Protein AF-A0AAD0T3M8-F1 (afdb_monomer)

pLDDT: mean 83.63, std 16.75, range [25.52, 98.25]

Secondary structure (DSSP, 8-state):
-----------------EEE-TTS-EEE-SEE-TTS-EEEEE-S---HHHHHHHHHH-TTEEEEEETTSSTTHHHHHHHHHHHSEEEEETTEEEEEEGGG-HHHHHHTT-SS-EEEE-S-SSEEEEEEEEEETTEEEEEEEEHHHHHHHHTT-SSS-HHHHHHHHHHHHHHHHHHHHHHHHHHHHHHHHHHHTS-HHHHHHTT--

Structure (mmCIF, N/CA/C/O backbone):
data_AF-A0AAD0T3M8-F1
#
_entry.id   AF-A0AAD0T3M8-F1
#
loop_
_atom_site.group_PDB
_atom_site.id
_atom_site.type_symbol
_atom_site.label_atom_id
_atom_site.label_alt_id
_atom_site.label_comp_id
_atom_site.label_asym_id
_atom_site.label_entity_id
_atom_site.label_seq_id
_atom_site.pdbx_PDB_ins_code
_atom_site.Cartn_x
_atom_site.Cartn_y
_atom_site.Cartn_z
_atom_site.occupancy
_atom_site.B_iso_or_equiv
_atom_site.auth_seq_id
_atom_site.auth_comp_id
_atom_site.auth_asym_id
_atom_site.auth_atom_id
_atom_site.pdbx_PDB_model_num
ATOM 1 N N . MET A 1 1 ? -18.973 25.930 3.548 1.00 32.00 1 MET A N 1
ATOM 2 C CA . MET A 1 1 ? -17.849 25.178 2.949 1.00 32.00 1 MET A CA 1
ATOM 3 C C . MET A 1 1 ? -17.949 23.755 3.459 1.00 32.00 1 MET A C 1
ATOM 5 O O . MET A 1 1 ? -17.882 23.565 4.665 1.00 32.00 1 MET A O 1
ATOM 9 N N . MET A 1 2 ? -18.246 22.795 2.584 1.00 27.08 2 MET A N 1
ATOM 10 C CA . MET A 1 2 ? -18.351 21.389 2.977 1.00 27.08 2 MET A CA 1
ATOM 11 C C . MET A 1 2 ? -16.958 20.869 3.343 1.00 27.08 2 MET A C 1
ATOM 13 O O . MET A 1 2 ? -16.013 21.037 2.575 1.00 27.08 2 MET A O 1
ATOM 17 N N . SER A 1 3 ? -16.845 20.300 4.544 1.00 25.52 3 SER A N 1
ATOM 18 C CA . SER A 1 3 ? -15.686 19.523 4.988 1.00 25.52 3 SER A CA 1
ATOM 19 C C . SER A 1 3 ? -15.400 18.422 3.959 1.00 25.52 3 SER A C 1
ATOM 21 O O . SER A 1 3 ? -16.366 17.834 3.464 1.00 25.52 3 SER A O 1
ATOM 23 N N . PRO A 1 4 ? -14.137 18.133 3.598 1.00 32.22 4 PRO A N 1
ATOM 24 C CA . PRO A 1 4 ? -13.840 17.013 2.721 1.00 32.22 4 PRO A CA 1
ATOM 25 C C . PRO A 1 4 ? -14.268 15.734 3.443 1.00 32.22 4 PRO A C 1
ATOM 27 O O . PRO A 1 4 ? -13.659 15.318 4.426 1.00 32.22 4 PRO A O 1
ATOM 30 N N . THR A 1 5 ? -15.371 15.150 2.985 1.00 31.64 5 THR A N 1
ATOM 31 C CA . THR A 1 5 ? -15.858 13.853 3.435 1.00 31.64 5 THR A CA 1
ATOM 32 C C . THR A 1 5 ? -14.765 12.832 3.151 1.00 31.64 5 THR A C 1
ATOM 34 O O . THR A 1 5 ? -14.557 12.434 2.007 1.00 31.64 5 THR A O 1
ATOM 37 N N . VAL A 1 6 ? -14.045 12.422 4.196 1.00 36.59 6 VAL A N 1
ATOM 38 C CA . VAL A 1 6 ? -13.326 11.151 4.197 1.00 36.59 6 VAL A CA 1
ATOM 39 C C . VAL A 1 6 ? -14.386 10.109 3.863 1.00 36.59 6 VAL A C 1
ATOM 41 O O . VAL A 1 6 ? -15.329 9.920 4.633 1.00 36.59 6 VAL A O 1
ATOM 44 N N . VAL A 1 7 ? -14.308 9.511 2.676 1.00 41.44 7 VAL A N 1
ATOM 45 C CA . VAL A 1 7 ? -15.184 8.400 2.301 1.00 41.44 7 VAL A CA 1
ATOM 46 C C . VAL A 1 7 ? -14.738 7.214 3.149 1.00 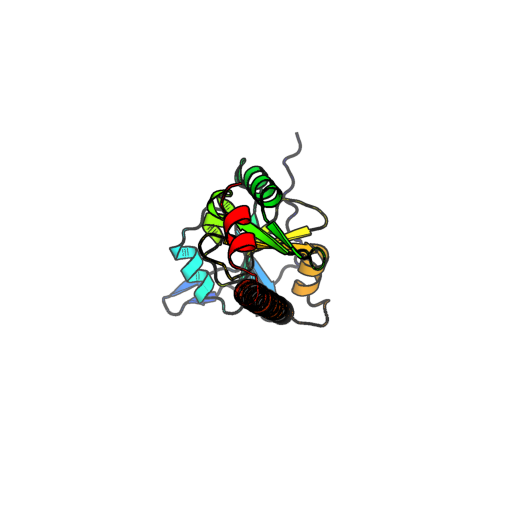41.44 7 VAL A C 1
ATOM 48 O O . VAL A 1 7 ? -13.899 6.418 2.740 1.00 41.44 7 VAL A O 1
ATOM 51 N N . LEU A 1 8 ? -15.243 7.156 4.382 1.00 51.22 8 LEU A N 1
ATOM 52 C CA . LEU A 1 8 ? -15.077 6.016 5.268 1.00 51.22 8 LEU A CA 1
ATOM 53 C C . LEU A 1 8 ? -15.604 4.784 4.540 1.00 51.22 8 LEU A C 1
ATOM 55 O O . LEU A 1 8 ? -16.726 4.780 4.026 1.00 51.22 8 LEU A O 1
ATOM 59 N N . PHE A 1 9 ? -14.788 3.737 4.496 1.00 56.41 9 PHE A N 1
ATOM 60 C CA . PHE A 1 9 ? -15.249 2.426 4.079 1.00 56.41 9 PHE A CA 1
ATOM 61 C C . PHE A 1 9 ? -16.428 2.033 4.973 1.00 56.41 9 PHE A C 1
ATOM 63 O O . PHE A 1 9 ? -16.264 1.840 6.176 1.00 56.41 9 PHE A O 1
ATOM 70 N N . HIS A 1 10 ? -17.627 1.956 4.399 1.00 51.81 10 HIS A N 1
ATOM 71 C CA . HIS A 1 10 ? -18.812 1.585 5.157 1.00 51.81 10 HIS A CA 1
ATOM 72 C C . HIS A 1 10 ? -18.851 0.061 5.294 1.00 51.81 10 HIS A C 1
ATOM 74 O O . HIS A 1 10 ? -19.399 -0.648 4.449 1.00 51.81 10 HIS A O 1
ATOM 80 N N . PHE A 1 11 ? -18.198 -0.445 6.335 1.00 55.72 11 PHE A N 1
ATOM 81 C CA . PHE A 1 11 ? -18.344 -1.828 6.762 1.00 55.72 11 PHE A CA 1
ATOM 82 C C . PHE A 1 11 ? -19.618 -1.952 7.613 1.00 55.72 11 PHE A C 1
ATOM 84 O O . PHE A 1 11 ? -19.906 -1.044 8.395 1.00 55.72 11 PHE A O 1
ATOM 91 N N . PRO A 1 12 ? -20.411 -3.033 7.468 1.00 49.50 12 PRO A N 1
ATOM 92 C CA . PRO A 1 12 ? -21.494 -3.296 8.404 1.00 49.50 12 PRO A CA 1
ATOM 93 C C . PRO A 1 12 ? -20.892 -3.373 9.812 1.00 49.50 12 PRO A C 1
ATOM 95 O O . PRO A 1 12 ? -19.762 -3.855 9.940 1.00 49.50 12 PRO A O 1
ATOM 98 N N . PRO A 1 13 ? -21.601 -2.906 10.852 1.00 45.50 13 PRO A N 1
ATOM 99 C CA . PRO A 1 13 ? -21.114 -3.000 12.220 1.00 45.50 13 PRO A CA 1
ATOM 100 C C . PRO A 1 13 ? -20.779 -4.464 12.529 1.00 45.50 13 PRO A C 1
ATOM 102 O O . PRO A 1 13 ? -21.665 -5.308 12.641 1.00 45.50 13 PRO A O 1
ATOM 105 N N . SER A 1 14 ? -19.485 -4.776 12.590 1.00 50.41 14 SER A N 1
ATOM 106 C CA . SER A 1 14 ? -18.988 -5.994 13.214 1.00 50.41 14 SER A CA 1
ATOM 107 C C . SER A 1 14 ? -18.825 -5.686 14.693 1.00 50.41 14 SER A C 1
ATOM 109 O O . SER A 1 14 ? -18.303 -4.614 15.003 1.00 50.41 14 SER A O 1
ATOM 111 N N . ASP A 1 15 ? -19.222 -6.596 15.583 1.00 48.09 15 ASP A N 1
ATOM 112 C CA . ASP A 1 15 ? -18.882 -6.510 17.006 1.00 48.09 15 ASP A CA 1
ATOM 113 C C . ASP A 1 15 ? -17.392 -6.167 17.130 1.00 48.09 15 ASP A C 1
ATOM 115 O O . ASP A 1 15 ? -16.546 -6.968 16.725 1.00 48.09 15 ASP A O 1
ATOM 119 N N . THR A 1 16 ? -17.065 -4.953 17.592 1.00 53.66 16 THR A N 1
ATOM 120 C CA . THR A 1 16 ? -15.679 -4.505 17.774 1.00 53.66 16 THR A CA 1
ATOM 121 C C . THR A 1 16 ? -15.038 -5.442 18.787 1.00 53.66 16 THR A C 1
ATOM 123 O O . THR A 1 16 ? -15.394 -5.387 19.969 1.00 53.66 16 THR A O 1
ATOM 126 N N . PRO A 1 17 ? -14.143 -6.347 18.369 1.00 56.50 17 PRO A N 1
ATOM 127 C CA . PRO A 1 17 ? -13.623 -7.349 19.268 1.00 56.50 17 PRO A CA 1
ATOM 128 C C . PRO A 1 17 ? -12.471 -6.706 20.024 1.00 56.50 17 PRO A C 1
ATOM 130 O O . PRO A 1 17 ? -11.345 -6.666 19.531 1.00 56.50 17 PRO A O 1
ATOM 133 N N . GLU A 1 18 ? -12.766 -6.184 21.212 1.00 57.78 18 GLU A N 1
ATOM 134 C CA . GLU A 1 18 ? -11.744 -5.877 22.207 1.00 57.78 18 GLU A CA 1
ATOM 135 C C . GLU A 1 18 ? -10.928 -7.154 22.449 1.00 57.78 18 GLU A C 1
ATOM 137 O O . GLU A 1 18 ? -11.483 -8.218 22.743 1.00 57.78 18 GLU A O 1
ATOM 142 N N . ARG A 1 19 ? -9.608 -7.079 22.265 1.00 60.03 19 ARG A N 1
ATOM 143 C CA . ARG A 1 19 ? -8.716 -8.212 22.500 1.00 60.03 19 ARG A CA 1
ATOM 144 C C . ARG A 1 19 ? -7.572 -7.773 23.396 1.00 60.03 19 ARG A C 1
ATOM 146 O O . ARG A 1 19 ? -6.884 -6.799 23.105 1.00 60.03 19 ARG A O 1
ATOM 153 N N . THR A 1 20 ? -7.379 -8.517 24.474 1.00 60.50 20 THR A N 1
ATOM 154 C CA . THR A 1 20 ? -6.273 -8.314 25.408 1.00 60.50 20 THR A CA 1
ATOM 155 C C . THR A 1 20 ? -5.073 -9.143 24.955 1.00 60.50 20 THR A C 1
ATOM 157 O O . THR A 1 20 ? -5.232 -10.321 24.623 1.00 60.50 20 THR A O 1
ATOM 160 N N . ALA A 1 21 ? -3.899 -8.525 24.904 1.00 60.50 21 ALA A N 1
ATOM 161 C CA . ALA A 1 21 ? -2.610 -9.171 24.724 1.00 60.50 21 ALA A CA 1
ATOM 162 C C . ALA A 1 21 ? -2.159 -9.908 25.985 1.00 60.50 21 ALA A C 1
ATOM 164 O O . ALA A 1 21 ? -2.702 -9.710 27.073 1.00 60.50 21 ALA A O 1
ATOM 165 N N . ASP A 1 22 ? -1.185 -10.803 25.820 1.00 55.50 22 ASP A N 1
ATOM 166 C CA . ASP A 1 22 ? -0.691 -11.664 26.902 1.00 55.50 22 ASP A CA 1
ATOM 167 C C . ASP A 1 22 ? -0.017 -10.855 28.030 1.00 55.50 22 ASP A C 1
ATOM 169 O O . ASP A 1 22 ? 0.076 -11.325 29.163 1.00 55.50 22 ASP A O 1
ATOM 173 N N . ASP A 1 23 ? 0.413 -9.626 27.740 1.00 60.59 23 ASP A N 1
ATOM 174 C CA . ASP A 1 23 ? 0.953 -8.645 28.689 1.00 60.59 23 ASP A CA 1
ATOM 175 C C . ASP A 1 23 ? -0.123 -7.754 29.345 1.00 60.59 23 ASP A C 1
ATOM 177 O O . ASP A 1 23 ? 0.189 -6.940 30.217 1.00 60.59 23 ASP A O 1
ATOM 181 N N . GLY A 1 24 ? -1.394 -7.926 28.972 1.00 62.62 24 GLY A N 1
ATOM 182 C CA . GLY A 1 24 ? -2.519 -7.142 29.471 1.00 62.62 24 GLY A CA 1
ATOM 183 C C . GLY A 1 24 ? -2.864 -5.901 28.641 1.00 62.62 24 GLY A C 1
ATOM 184 O O . GLY A 1 24 ? -3.844 -5.230 28.979 1.00 62.62 24 GLY A O 1
ATOM 185 N N . GLU A 1 25 ? -2.132 -5.588 27.563 1.00 61.53 25 GLU A N 1
ATOM 186 C CA . GLU A 1 25 ? -2.481 -4.473 26.675 1.00 61.53 25 GLU A CA 1
ATOM 187 C C . GLU A 1 25 ? -3.801 -4.745 25.939 1.00 61.53 25 GLU A C 1
ATOM 189 O O . GLU A 1 25 ? -4.040 -5.829 25.412 1.00 61.53 25 GLU A O 1
ATOM 194 N N . LYS A 1 26 ? -4.701 -3.759 25.901 1.00 65.31 26 LYS A N 1
ATOM 195 C CA . LYS A 1 26 ? -5.984 -3.867 25.196 1.00 65.31 26 LYS A CA 1
ATOM 196 C C . LYS A 1 26 ? -5.876 -3.223 23.822 1.00 65.31 26 LYS A C 1
ATOM 198 O O . LYS A 1 26 ? -5.654 -2.017 23.725 1.00 65.31 26 LYS A O 1
ATOM 203 N N . HIS A 1 27 ? -6.128 -3.997 22.773 1.00 65.69 27 HIS A N 1
ATOM 204 C CA . HIS A 1 27 ? -6.260 -3.482 21.415 1.00 65.69 27 HIS A CA 1
ATOM 205 C C . HIS A 1 27 ? -7.718 -3.569 20.956 1.00 65.69 27 HIS A C 1
ATOM 207 O O . HIS A 1 27 ? -8.375 -4.604 21.093 1.00 65.69 27 HIS A O 1
ATOM 213 N N . ILE A 1 28 ? -8.224 -2.468 20.399 1.00 64.06 28 ILE A N 1
ATOM 214 C CA . ILE A 1 28 ? -9.546 -2.397 19.775 1.00 64.06 28 ILE A CA 1
ATOM 215 C C . ILE A 1 28 ? -9.314 -2.285 18.273 1.00 64.06 28 ILE A C 1
ATOM 217 O O . ILE A 1 28 ? -8.784 -1.284 17.799 1.00 64.06 28 ILE A O 1
ATOM 221 N N . ALA A 1 29 ? -9.674 -3.336 17.544 1.00 70.50 29 ALA A N 1
ATOM 222 C CA . ALA A 1 29 ? -9.679 -3.323 16.088 1.00 70.50 29 ALA A CA 1
ATOM 223 C C . ALA A 1 29 ? -10.882 -2.531 15.558 1.00 70.50 29 ALA A C 1
ATOM 225 O O . ALA A 1 29 ? -11.989 -2.693 16.075 1.00 70.50 29 ALA A O 1
ATOM 226 N N . ASP A 1 30 ? -10.691 -1.766 14.480 1.00 77.50 30 ASP A N 1
ATOM 227 C CA . ASP A 1 30 ? -11.793 -1.032 13.845 1.00 77.50 30 ASP A CA 1
ATOM 228 C C . ASP A 1 30 ? -12.769 -1.977 13.137 1.00 77.50 30 ASP A C 1
ATOM 230 O O . ASP A 1 30 ? -13.985 -1.832 13.247 1.00 77.50 30 ASP A O 1
ATOM 234 N N . VAL A 1 31 ? -12.243 -2.964 12.404 1.00 83.00 31 VAL A N 1
ATOM 235 C CA . VAL A 1 31 ? -13.053 -3.970 11.708 1.00 83.00 31 VAL A CA 1
ATOM 236 C C . VAL A 1 31 ? -12.417 -5.342 11.860 1.00 83.00 31 VAL A C 1
ATOM 238 O O . VAL A 1 31 ? -11.233 -5.536 11.574 1.00 83.00 31 VAL A O 1
ATOM 241 N N . LYS A 1 32 ? -13.231 -6.334 12.230 1.00 83.31 32 LYS A N 1
ATOM 242 C CA . LYS A 1 32 ? -12.861 -7.748 12.134 1.00 83.31 32 LYS A CA 1
ATOM 243 C C . LYS A 1 32 ? -13.768 -8.439 11.131 1.00 83.31 32 LYS A C 1
ATOM 245 O O . LYS A 1 32 ? -14.984 -8.477 11.290 1.00 83.31 32 LYS A O 1
ATOM 250 N N . THR A 1 33 ? -13.169 -9.009 10.095 1.00 82.06 33 THR A N 1
ATOM 251 C CA . THR A 1 33 ? -13.919 -9.728 9.064 1.00 82.06 33 THR A CA 1
ATOM 252 C C . THR A 1 33 ? -14.302 -11.127 9.537 1.00 82.06 33 THR A C 1
ATOM 254 O O . THR A 1 33 ? -13.659 -11.706 10.418 1.00 82.06 33 THR A O 1
ATOM 257 N N . VAL A 1 34 ? -15.307 -11.722 8.889 1.00 77.19 34 VAL A N 1
ATOM 258 C CA . VAL A 1 34 ? -15.758 -13.102 9.161 1.00 77.19 34 VAL A CA 1
ATOM 259 C C . VAL A 1 34 ? -14.646 -14.148 8.983 1.00 77.19 34 VAL A C 1
ATOM 261 O O . VAL A 1 34 ? -14.668 -15.194 9.621 1.00 77.19 34 VAL A O 1
ATOM 264 N N . HIS A 1 35 ? -13.621 -13.840 8.181 1.00 80.19 35 HIS A N 1
ATOM 265 C CA . HIS A 1 35 ? -12.441 -14.688 7.957 1.00 80.19 35 HIS A CA 1
ATOM 266 C C . HIS A 1 35 ? -11.300 -14.432 8.965 1.00 80.19 35 HIS A C 1
ATOM 268 O O . HIS A 1 35 ? -10.162 -14.893 8.781 1.00 80.19 35 HIS A O 1
ATOM 274 N N . GLY A 1 36 ? -11.577 -13.650 10.014 1.00 82.19 36 GLY A N 1
ATOM 275 C CA . GLY A 1 36 ? -10.639 -13.308 11.079 1.00 82.19 36 GLY A CA 1
ATOM 276 C C . GLY A 1 36 ? -9.536 -12.337 10.658 1.00 82.19 36 GLY A C 1
ATOM 277 O O . GLY A 1 36 ? -8.508 -12.286 11.329 1.00 82.19 36 GLY A O 1
ATOM 278 N N . SER A 1 37 ? -9.709 -11.607 9.549 1.00 85.88 37 SER A N 1
ATOM 279 C CA . SER A 1 37 ? -8.791 -10.515 9.195 1.00 85.88 37 SER A CA 1
ATOM 280 C C . SER A 1 37 ? -9.137 -9.287 10.023 1.00 85.88 37 SER A C 1
ATOM 282 O O . SER A 1 37 ? -10.315 -9.019 10.250 1.00 85.88 37 SER A O 1
ATOM 284 N N . VAL A 1 38 ? -8.118 -8.568 10.473 1.00 90.00 38 VAL A N 1
ATOM 285 C CA . VAL A 1 38 ? -8.276 -7.330 11.237 1.00 90.00 38 VAL A CA 1
ATOM 286 C C . VAL A 1 38 ? -7.861 -6.179 10.342 1.00 90.00 38 VAL A C 1
ATOM 288 O O . VAL A 1 38 ? -6.786 -6.230 9.750 1.00 90.00 38 VAL A O 1
ATOM 291 N N . ILE A 1 39 ? -8.725 -5.179 10.211 1.00 91.19 39 ILE A N 1
ATOM 292 C CA . ILE A 1 39 ? -8.438 -3.955 9.468 1.00 91.19 39 ILE A CA 1
ATOM 293 C C . ILE A 1 39 ? -8.371 -2.820 10.477 1.00 91.19 39 ILE A C 1
ATOM 295 O O . ILE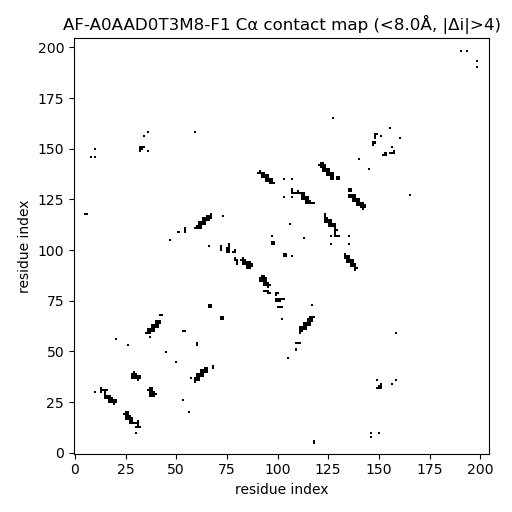 A 1 39 ? -9.303 -2.645 11.264 1.00 91.19 39 ILE A O 1
ATOM 299 N N . GLU A 1 40 ? -7.287 -2.057 10.422 1.00 93.31 40 GLU A N 1
ATOM 300 C CA . GLU A 1 40 ? -7.127 -0.836 11.205 1.00 93.31 40 GLU A CA 1
ATOM 301 C C . GLU A 1 40 ? -6.978 0.379 10.292 1.00 93.31 40 GLU A C 1
ATOM 303 O O . GLU A 1 40 ? -6.203 0.373 9.326 1.00 93.31 40 GLU A O 1
ATOM 308 N N . PHE A 1 41 ? -7.730 1.428 10.612 1.00 92.75 41 PHE A N 1
ATOM 309 C CA . PHE A 1 41 ? -7.696 2.710 9.935 1.00 92.75 41 PHE A CA 1
ATOM 310 C C . PHE A 1 41 ? -6.761 3.656 10.667 1.00 92.75 41 PHE A C 1
ATOM 312 O O . PHE A 1 41 ? -7.062 4.169 11.745 1.00 92.75 41 PHE A O 1
ATOM 319 N N . GLN A 1 42 ? -5.630 3.963 10.044 1.00 94.12 42 GLN A N 1
ATOM 320 C CA . GLN A 1 42 ? -4.676 4.880 10.635 1.00 94.12 42 GLN A CA 1
ATOM 321 C C . GLN A 1 42 ? -4.881 6.301 10.114 1.00 94.12 42 GLN A C 1
ATOM 323 O O . GLN A 1 42 ? -4.380 6.672 9.051 1.00 94.12 42 GLN A O 1
ATOM 328 N N . HIS A 1 43 ? -5.579 7.114 10.909 1.00 91.81 43 HIS A N 1
ATOM 329 C CA . HIS A 1 43 ? -5.692 8.562 10.700 1.00 91.81 43 HIS A CA 1
ATOM 330 C C . HIS A 1 43 ? -4.819 9.381 11.659 1.00 91.81 43 HIS A C 1
ATOM 332 O O . HIS A 1 43 ? -4.606 10.559 11.425 1.00 91.81 43 HIS A O 1
ATOM 338 N N . SER A 1 44 ? -4.286 8.817 12.741 1.00 89.50 44 SER A N 1
ATOM 339 C CA . SER A 1 44 ? -3.478 9.582 13.705 1.00 89.50 44 SER A CA 1
ATOM 340 C C . SER A 1 44 ? -1.981 9.369 13.495 1.00 89.50 44 SER A C 1
ATOM 342 O O . SER A 1 44 ? -1.544 8.586 12.650 1.00 89.50 44 SER A O 1
ATOM 344 N N . PHE A 1 45 ? -1.152 10.097 14.241 1.00 89.94 45 PHE A N 1
ATOM 345 C CA . PHE A 1 45 ? 0.246 9.693 14.378 1.00 89.94 45 PHE A CA 1
ATOM 346 C C . PHE A 1 45 ? 0.311 8.351 15.124 1.00 89.94 45 PHE A C 1
ATOM 348 O O . PHE A 1 45 ? -0.412 8.174 16.098 1.00 89.94 45 PHE A O 1
ATOM 355 N N . ILE A 1 46 ? 1.148 7.435 14.641 1.00 92.12 46 ILE A N 1
ATOM 356 C CA . ILE A 1 46 ? 1.477 6.155 15.277 1.00 92.12 46 ILE A CA 1
ATOM 357 C C . ILE A 1 46 ? 2.997 6.032 15.281 1.00 92.12 46 ILE A C 1
ATOM 359 O O . ILE A 1 46 ? 3.648 6.389 14.290 1.00 92.12 46 ILE A O 1
ATOM 363 N N . THR A 1 47 ? 3.572 5.587 16.393 1.00 92.81 47 THR A N 1
ATOM 364 C CA . THR A 1 47 ? 5.017 5.347 16.469 1.00 92.81 47 THR A CA 1
ATOM 365 C C . THR A 1 47 ? 5.377 4.039 15.767 1.00 92.81 47 THR A C 1
ATOM 367 O O . THR A 1 47 ? 4.529 3.174 15.534 1.00 92.81 47 THR A O 1
ATOM 370 N N . SER A 1 48 ? 6.650 3.871 15.412 1.00 91.12 48 SER A N 1
ATOM 371 C CA . SER A 1 48 ? 7.121 2.614 14.821 1.00 91.12 48 SER A CA 1
ATOM 372 C C . SER A 1 48 ? 6.961 1.444 15.794 1.00 91.12 48 SER A C 1
ATOM 374 O O . SER A 1 48 ? 6.651 0.335 15.367 1.00 91.12 48 SER A O 1
ATOM 376 N N . GLU A 1 49 ? 7.139 1.702 17.088 1.00 91.94 49 GLU A N 1
ATOM 377 C CA . GLU A 1 49 ? 7.015 0.736 18.177 1.00 91.94 49 GLU A CA 1
ATOM 378 C C . GLU A 1 49 ? 5.563 0.287 18.352 1.00 91.94 49 GLU A C 1
ATOM 380 O O . GLU A 1 49 ? 5.293 -0.911 18.389 1.00 91.94 49 GLU A O 1
ATOM 385 N N . GLU A 1 50 ? 4.619 1.233 18.380 1.00 91.31 50 GLU A N 1
ATOM 386 C CA . GLU A 1 50 ? 3.191 0.928 18.493 1.00 91.31 50 GLU A CA 1
ATOM 387 C C . GLU A 1 50 ? 2.694 0.153 17.268 1.00 91.31 50 GLU A C 1
ATOM 389 O O . GLU A 1 50 ? 2.018 -0.868 17.404 1.00 91.31 50 GLU A O 1
ATOM 394 N N . ARG A 1 51 ? 3.092 0.578 16.062 1.00 93.94 51 ARG A N 1
ATOM 395 C CA . ARG A 1 51 ? 2.772 -0.152 14.831 1.00 93.94 51 ARG A CA 1
ATOM 396 C C . ARG A 1 51 ? 3.335 -1.570 14.864 1.00 93.94 51 ARG A C 1
ATOM 398 O O . ARG A 1 51 ? 2.631 -2.502 14.497 1.00 93.94 51 ARG A O 1
ATOM 405 N N . LEU A 1 52 ? 4.579 -1.749 15.311 1.00 91.81 52 LEU A N 1
ATOM 406 C CA . LEU A 1 52 ? 5.201 -3.070 15.409 1.00 91.81 52 LEU A CA 1
ATOM 407 C C . LEU A 1 52 ? 4.503 -3.961 16.446 1.00 91.81 52 LEU A C 1
ATOM 409 O O . LEU A 1 52 ? 4.340 -5.153 16.192 1.00 91.81 52 LEU A O 1
ATOM 413 N N . SER A 1 53 ? 4.081 -3.399 17.583 1.00 90.94 53 SER A N 1
ATOM 414 C CA . SER A 1 53 ? 3.289 -4.125 18.585 1.00 90.94 53 SER A CA 1
ATOM 415 C C . SER A 1 53 ? 2.013 -4.689 17.950 1.00 90.94 53 SER A C 1
ATOM 417 O O . SER A 1 53 ? 1.780 -5.900 17.977 1.00 90.94 53 SER A O 1
ATOM 419 N N . ARG A 1 54 ? 1.261 -3.848 17.229 1.00 91.44 54 ARG A N 1
ATOM 420 C CA . ARG A 1 54 ? 0.027 -4.257 16.540 1.00 91.44 54 ARG A CA 1
ATOM 421 C C . ARG A 1 54 ? 0.272 -5.244 15.395 1.00 91.44 54 ARG A C 1
ATOM 423 O O . ARG A 1 54 ? -0.452 -6.237 15.294 1.00 91.44 54 ARG A O 1
ATOM 430 N N . ASP A 1 55 ? 1.311 -5.022 14.583 1.00 91.31 55 ASP A N 1
ATOM 431 C CA . ASP A 1 55 ? 1.734 -5.931 13.503 1.00 91.31 55 ASP A CA 1
ATOM 432 C C . ASP A 1 55 ? 1.998 -7.353 14.043 1.00 91.31 5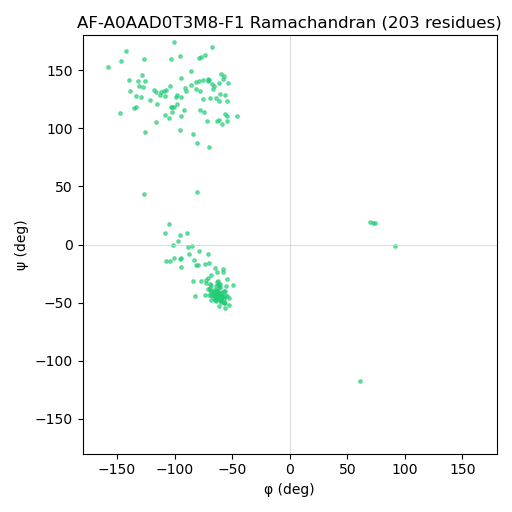5 ASP A C 1
ATOM 434 O O . ASP A 1 55 ? 1.694 -8.336 13.366 1.00 91.31 55 ASP A O 1
ATOM 438 N N . ASN A 1 56 ? 2.540 -7.475 15.261 1.00 89.44 56 ASN A N 1
ATOM 439 C CA . ASN A 1 56 ? 2.812 -8.763 15.906 1.00 89.44 56 ASN A CA 1
ATOM 440 C C . ASN A 1 56 ? 1.588 -9.346 16.630 1.00 89.44 56 ASN A C 1
ATOM 442 O O . ASN A 1 56 ? 1.442 -10.567 16.699 1.00 89.44 56 ASN A O 1
ATOM 446 N N . PHE A 1 57 ? 0.712 -8.493 17.162 1.00 87.12 57 PHE A N 1
ATOM 447 C CA . PHE A 1 57 ? -0.466 -8.912 17.918 1.00 87.12 57 PHE A CA 1
ATOM 448 C C . PHE A 1 57 ? -1.551 -9.551 17.035 1.00 87.12 57 PHE A C 1
ATOM 450 O O . PHE A 1 57 ? -2.202 -10.529 17.425 1.00 87.12 57 PHE A O 1
ATOM 457 N N . TYR A 1 58 ? -1.747 -9.026 15.822 1.00 85.94 58 TYR A N 1
ATOM 458 C CA . TYR A 1 58 ? -2.787 -9.479 14.898 1.00 85.94 58 TYR A CA 1
ATOM 459 C C . TYR A 1 58 ? -2.213 -10.319 13.740 1.00 85.94 58 TYR A C 1
ATOM 461 O O . TYR A 1 58 ? -1.655 -9.768 12.792 1.00 85.94 58 TYR A O 1
ATOM 469 N N . PRO A 1 59 ? -2.449 -11.650 13.699 1.00 86.75 59 PRO A N 1
ATOM 470 C CA . PRO A 1 59 ? -1.866 -12.524 12.670 1.00 86.75 59 PRO A CA 1
ATOM 471 C C . PRO A 1 59 ? -2.300 -12.216 11.228 1.00 86.75 59 PRO A C 1
ATOM 473 O O . PRO A 1 59 ? -1.635 -12.618 10.274 1.00 86.75 59 PRO A O 1
ATOM 476 N N . LYS A 1 60 ? -3.459 -11.567 11.061 1.00 89.88 60 LYS A N 1
ATOM 477 C CA . LYS A 1 60 ? -4.070 -11.212 9.772 1.00 89.88 60 LYS A CA 1
ATOM 478 C C . LYS A 1 60 ? -4.394 -9.708 9.714 1.00 89.88 60 LYS A C 1
ATOM 480 O O . LYS A 1 60 ? -5.499 -9.346 9.303 1.00 89.88 60 LYS A O 1
ATOM 485 N N . LEU A 1 61 ? -3.473 -8.862 10.182 1.00 92.81 61 LEU A N 1
ATOM 486 C CA . LEU A 1 61 ? -3.626 -7.404 10.159 1.00 92.81 61 LEU A CA 1
ATOM 487 C C . LEU A 1 61 ? -3.524 -6.837 8.741 1.00 92.81 61 LEU A C 1
ATOM 489 O O . LEU A 1 61 ? -2.694 -7.275 7.945 1.00 92.81 61 LEU A O 1
ATOM 493 N N . VAL A 1 62 ? -4.340 -5.829 8.455 1.00 94.38 62 VAL A N 1
ATOM 494 C CA . VAL A 1 62 ? -4.269 -4.983 7.268 1.00 94.38 62 VAL A CA 1
ATOM 495 C C . VAL A 1 62 ? -4.401 -3.530 7.702 1.00 94.38 62 VAL A C 1
ATOM 497 O O . VAL A 1 62 ? -5.369 -3.163 8.363 1.00 94.38 62 VAL A O 1
ATOM 500 N N . TRP A 1 63 ? -3.461 -2.692 7.276 1.00 96.75 63 TRP A N 1
ATOM 501 C CA . TRP A 1 63 ? -3.536 -1.253 7.500 1.00 96.75 63 TRP A CA 1
ATOM 502 C C . TRP A 1 63 ? -4.234 -0.550 6.343 1.00 96.75 63 TRP A C 1
ATOM 504 O O . TRP A 1 63 ? -3.900 -0.782 5.179 1.00 96.75 63 TRP A O 1
ATOM 514 N N . VAL A 1 64 ? -5.143 0.366 6.668 1.00 97.00 64 VAL A N 1
ATOM 515 C CA . VAL A 1 64 ? -5.647 1.391 5.751 1.00 97.00 64 VAL A CA 1
ATOM 516 C C . VAL A 1 64 ? -5.246 2.750 6.308 1.00 97.00 64 VAL A C 1
ATOM 518 O O . VAL A 1 64 ? -5.783 3.227 7.300 1.00 97.00 64 VAL A O 1
ATOM 521 N N . VAL A 1 65 ? -4.260 3.374 5.685 1.00 97.50 65 VAL A N 1
ATOM 522 C CA . VAL A 1 65 ? -3.661 4.624 6.143 1.00 97.50 65 VAL A CA 1
ATOM 523 C C . VAL A 1 65 ? -4.283 5.779 5.375 1.00 97.50 65 VAL A C 1
ATOM 525 O O . VAL A 1 65 ? -4.304 5.775 4.140 1.00 97.50 65 VAL A O 1
ATOM 528 N N . ASP A 1 66 ? -4.753 6.790 6.100 1.00 96.38 66 ASP A N 1
ATOM 529 C CA . ASP A 1 66 ? -5.279 8.005 5.487 1.00 96.38 66 ASP A CA 1
ATOM 530 C C . ASP A 1 66 ? -4.141 8.852 4.894 1.00 96.38 66 ASP A C 1
ATOM 532 O O . ASP A 1 66 ? -3.378 9.517 5.604 1.00 96.38 66 ASP A O 1
ATOM 536 N N . GLY A 1 67 ? -4.047 8.849 3.565 1.00 96.50 67 GLY A N 1
ATOM 537 C CA . GLY A 1 67 ? -3.077 9.620 2.796 1.00 96.50 67 GLY A CA 1
ATOM 538 C C . GLY A 1 67 ? -3.434 11.100 2.621 1.00 96.50 67 GLY A C 1
ATOM 539 O O . GLY A 1 67 ? -2.636 11.864 2.072 1.00 96.50 67 GLY A O 1
ATOM 540 N N . LEU A 1 68 ? -4.615 11.530 3.072 1.00 94.88 68 LEU A N 1
ATOM 541 C CA . LEU A 1 68 ? -5.063 12.925 3.071 1.00 94.88 68 LEU A CA 1
ATOM 542 C C . LEU A 1 68 ? -4.795 13.640 4.396 1.00 94.88 68 LEU A C 1
ATOM 544 O O . LEU A 1 68 ? -4.868 14.869 4.451 1.00 94.88 68 LEU A O 1
ATOM 548 N N . ARG A 1 69 ? -4.435 12.897 5.446 1.00 93.25 69 ARG A N 1
ATOM 549 C CA . ARG A 1 69 ? -4.186 13.438 6.785 1.00 93.25 69 ARG A CA 1
ATOM 550 C C . ARG A 1 69 ? -3.193 14.600 6.795 1.00 93.25 69 ARG A C 1
ATOM 552 O O . ARG A 1 69 ? -3.414 15.604 7.473 1.00 93.25 69 ARG A O 1
ATOM 559 N N . ARG A 1 70 ? -2.063 14.471 6.089 1.00 93.94 70 ARG A N 1
ATOM 560 C CA . ARG A 1 70 ? -1.074 15.553 5.964 1.00 93.94 70 ARG A CA 1
ATOM 561 C C . ARG A 1 70 ? -1.172 16.194 4.588 1.00 93.94 70 ARG A C 1
ATOM 563 O O . ARG A 1 70 ? -1.141 15.513 3.569 1.00 93.94 70 ARG A O 1
ATOM 570 N N . LYS A 1 71 ? -1.125 17.530 4.563 1.00 93.81 71 LYS A N 1
ATOM 571 C CA . LYS A 1 71 ? -1.250 18.358 3.349 1.00 93.81 71 LYS A CA 1
ATOM 572 C C . LYS A 1 71 ? -0.355 17.923 2.177 1.00 93.81 71 LYS A C 1
ATOM 574 O O . LYS A 1 71 ? -0.755 18.081 1.032 1.00 93.81 71 LYS A O 1
ATOM 579 N N . ARG A 1 72 ? 0.854 17.422 2.459 1.00 96.06 72 ARG A N 1
ATOM 580 C CA . ARG A 1 72 ? 1.864 17.082 1.441 1.00 96.06 72 ARG A CA 1
ATOM 581 C C . ARG A 1 72 ? 1.951 15.593 1.100 1.00 96.06 72 ARG A C 1
ATOM 583 O O . ARG A 1 72 ? 2.612 15.274 0.120 1.00 96.06 72 ARG A O 1
ATOM 590 N N . ASP A 1 73 ? 1.317 14.697 1.862 1.00 96.69 73 ASP A N 1
ATOM 591 C CA . ASP A 1 73 ? 1.519 13.248 1.681 1.00 96.69 73 ASP A CA 1
ATOM 592 C C . ASP A 1 73 ? 1.000 12.788 0.311 1.00 96.69 73 ASP A C 1
ATOM 594 O O . ASP A 1 73 ? 1.726 12.118 -0.423 1.00 96.69 73 ASP A O 1
ATOM 598 N N . LYS A 1 74 ? -0.200 13.240 -0.083 1.00 97.38 74 LYS A N 1
ATOM 599 C CA . LYS A 1 74 ? -0.764 12.986 -1.416 1.00 97.38 74 LYS A CA 1
ATOM 600 C C . LYS A 1 74 ? 0.157 13.465 -2.537 1.00 97.38 74 LYS A C 1
ATOM 602 O O . LYS A 1 74 ? 0.513 12.687 -3.414 1.00 97.38 74 LYS A O 1
ATOM 607 N N . GLU A 1 75 ? 0.551 14.735 -2.509 1.00 97.81 75 GLU A N 1
ATOM 608 C CA . GLU A 1 75 ? 1.399 15.328 -3.549 1.00 97.81 75 GLU A CA 1
ATOM 609 C C . GLU A 1 75 ? 2.746 14.602 -3.669 1.00 97.81 75 GLU A C 1
ATOM 611 O O . GLU A 1 75 ? 3.129 14.198 -4.764 1.00 97.81 75 GLU A O 1
ATOM 616 N N . GLN A 1 76 ? 3.431 14.367 -2.546 1.00 97.75 76 GLN A N 1
ATOM 617 C CA . GLN A 1 76 ? 4.711 13.657 -2.532 1.00 97.75 76 GLN A CA 1
ATOM 618 C C . GLN A 1 76 ? 4.585 12.231 -3.061 1.00 97.75 76 GLN A C 1
ATOM 620 O O . GLN A 1 76 ? 5.406 11.800 -3.861 1.00 97.75 76 GLN A O 1
ATOM 625 N N . PHE A 1 77 ? 3.547 11.501 -2.645 1.00 98.00 77 PHE A N 1
ATOM 626 C CA . PHE A 1 77 ? 3.305 10.146 -3.126 1.00 98.00 77 PHE A CA 1
ATOM 627 C C . PHE A 1 77 ? 3.103 10.101 -4.646 1.00 98.00 77 PHE A C 1
ATOM 629 O O . PHE A 1 77 ? 3.719 9.279 -5.319 1.00 98.00 77 PHE A O 1
ATOM 636 N N . PHE A 1 78 ? 2.272 10.987 -5.205 1.00 97.75 78 PHE A N 1
ATOM 637 C CA . PHE A 1 78 ? 2.010 10.999 -6.648 1.00 97.75 78 PHE A CA 1
ATOM 638 C C . PHE A 1 78 ? 3.191 11.526 -7.474 1.00 97.75 78 PHE A C 1
ATOM 640 O O . PHE A 1 78 ? 3.391 11.051 -8.591 1.00 97.75 78 PHE A O 1
ATOM 647 N N . ASN A 1 79 ? 4.001 12.443 -6.936 1.00 97.56 79 ASN A N 1
ATOM 648 C CA . ASN A 1 79 ? 5.262 12.839 -7.566 1.00 97.56 79 ASN A CA 1
ATOM 649 C C . ASN A 1 79 ? 6.250 11.663 -7.593 1.00 97.56 79 ASN A C 1
ATOM 651 O O . ASN A 1 79 ? 6.733 11.311 -8.663 1.00 97.56 79 ASN A O 1
ATOM 655 N N . ALA A 1 80 ? 6.436 10.970 -6.465 1.00 96.56 80 ALA A N 1
ATOM 656 C CA . ALA A 1 80 ? 7.282 9.778 -6.394 1.00 96.56 80 ALA A CA 1
ATOM 657 C C . ALA A 1 80 ? 6.783 8.653 -7.325 1.00 96.56 80 ALA A C 1
ATOM 659 O O . ALA A 1 80 ? 7.558 7.939 -7.956 1.00 96.56 80 ALA A O 1
ATOM 660 N N . LEU A 1 81 ? 5.461 8.504 -7.470 1.00 96.38 81 LEU A N 1
ATOM 661 C CA . LEU A 1 81 ? 4.861 7.569 -8.423 1.00 96.38 81 LEU A CA 1
ATOM 662 C C . LEU A 1 81 ? 5.186 7.937 -9.879 1.00 96.38 81 LEU A C 1
ATOM 664 O O . LEU A 1 81 ? 5.449 7.046 -10.684 1.00 96.38 81 LEU A O 1
ATOM 668 N N . LYS A 1 82 ? 5.146 9.232 -10.215 1.00 96.19 82 LYS A N 1
ATOM 669 C CA . LYS A 1 82 ? 5.446 9.756 -11.553 1.00 96.19 82 LYS A CA 1
ATOM 670 C C . LYS A 1 82 ? 6.925 9.593 -11.912 1.00 96.19 82 LYS A C 1
ATOM 672 O O . LYS A 1 82 ? 7.222 9.241 -13.051 1.00 96.19 82 LYS A O 1
ATOM 677 N N . ASP A 1 83 ? 7.811 9.839 -10.954 1.00 95.56 83 ASP A N 1
ATOM 678 C CA . ASP A 1 83 ? 9.264 9.739 -11.129 1.00 95.56 83 ASP A CA 1
ATOM 679 C C . ASP A 1 83 ? 9.769 8.287 -10.972 1.00 95.56 83 ASP A C 1
ATOM 681 O O . ASP A 1 83 ? 10.888 7.947 -11.366 1.00 95.56 83 ASP A O 1
ATOM 685 N N . GLY A 1 84 ? 8.917 7.403 -10.447 1.00 95.19 84 GLY A N 1
ATOM 686 C CA . GLY A 1 84 ? 9.177 5.982 -10.275 1.00 95.19 84 GLY A CA 1
ATOM 687 C C . GLY A 1 84 ? 9.301 5.189 -11.580 1.00 95.19 84 GLY A C 1
ATOM 688 O O . GLY A 1 84 ? 8.982 5.627 -12.684 1.00 95.19 84 GLY A O 1
ATOM 689 N N . VAL A 1 85 ? 9.745 3.941 -11.442 1.00 94.94 85 VAL A N 1
ATOM 690 C CA . VAL A 1 85 ? 9.947 3.017 -12.562 1.00 94.94 85 VAL A CA 1
ATOM 691 C C . VAL A 1 85 ? 8.779 2.043 -12.652 1.00 94.94 85 VAL A C 1
ATOM 693 O O . VAL A 1 85 ? 8.564 1.220 -11.760 1.00 94.94 85 VAL A O 1
ATOM 696 N N . GLN A 1 86 ? 8.057 2.069 -13.769 1.00 94.88 86 GLN A N 1
ATOM 697 C CA . GLN A 1 86 ? 7.039 1.066 -14.065 1.00 94.88 86 GLN A CA 1
ATOM 698 C C . GLN A 1 86 ? 7.692 -0.261 -14.476 1.00 94.88 86 GLN A C 1
ATOM 700 O O . GLN A 1 86 ? 8.325 -0.363 -15.526 1.00 94.88 86 GLN A O 1
ATOM 705 N N . ILE A 1 87 ? 7.520 -1.298 -13.656 1.00 92.81 87 ILE A N 1
ATOM 706 C CA . ILE A 1 87 ? 8.073 -2.636 -13.904 1.00 92.81 87 ILE A CA 1
ATOM 707 C C . ILE A 1 87 ? 7.182 -3.424 -14.865 1.00 92.81 87 ILE A C 1
ATOM 709 O O . ILE A 1 87 ? 7.681 -4.051 -15.801 1.00 92.81 87 ILE A O 1
ATOM 713 N N . THR A 1 88 ? 5.864 -3.382 -14.653 1.00 90.12 88 THR A N 1
ATOM 714 C CA . THR A 1 88 ? 4.865 -3.972 -15.554 1.00 90.12 88 THR A CA 1
ATOM 715 C C . THR A 1 88 ? 3.652 -3.058 -15.692 1.00 90.12 88 THR A C 1
ATOM 717 O O . THR A 1 88 ? 3.235 -2.468 -14.699 1.00 90.12 88 THR A O 1
ATOM 720 N N . PRO A 1 89 ? 3.061 -2.935 -16.897 1.00 87.88 89 PRO A N 1
ATOM 721 C CA . PRO A 1 89 ? 1.813 -2.196 -17.100 1.00 87.88 89 PRO A CA 1
ATOM 722 C C . PRO A 1 89 ? 0.569 -2.964 -16.641 1.00 87.88 89 PRO A C 1
ATOM 724 O O . PRO A 1 89 ? -0.406 -2.343 -16.234 1.00 87.88 89 PRO A O 1
ATOM 727 N N . ASN A 1 90 ? 0.573 -4.300 -16.727 1.00 85.00 90 ASN A N 1
ATOM 728 C CA . ASN A 1 90 ? -0.590 -5.124 -16.400 1.00 85.00 90 ASN A CA 1
ATOM 729 C C . ASN A 1 90 ? -0.180 -6.497 -15.810 1.00 85.00 90 ASN A C 1
ATOM 731 O O . ASN A 1 90 ? 0.400 -7.303 -16.543 1.00 85.00 90 ASN A O 1
ATOM 735 N N . PRO A 1 91 ? -0.467 -6.774 -14.521 1.00 84.62 91 PRO A N 1
ATOM 736 C CA . PRO A 1 91 ? -0.946 -5.804 -13.533 1.00 84.62 91 PRO A CA 1
ATOM 737 C C . PRO A 1 91 ? 0.077 -4.671 -13.352 1.00 84.62 91 PRO A C 1
ATOM 739 O O . PRO A 1 91 ? 1.285 -4.888 -13.497 1.00 84.62 91 PRO A O 1
ATOM 742 N N . MET A 1 92 ? -0.405 -3.454 -13.087 1.00 92.06 92 MET A N 1
ATOM 743 C CA . MET A 1 92 ? 0.472 -2.300 -12.891 1.00 92.06 92 MET A CA 1
ATOM 744 C C . MET A 1 92 ? 1.332 -2.505 -11.643 1.00 92.06 92 MET A C 1
ATOM 746 O O . MET A 1 92 ? 0.798 -2.749 -10.563 1.00 92.06 92 MET A O 1
ATOM 750 N N . LEU A 1 93 ? 2.650 -2.386 -11.799 1.00 94.62 93 LEU A N 1
ATOM 751 C CA . LEU A 1 93 ? 3.621 -2.464 -10.712 1.00 94.62 93 LEU A CA 1
ATOM 752 C C . LEU A 1 93 ? 4.627 -1.327 -10.833 1.00 94.62 93 LEU A C 1
ATOM 754 O O . LEU A 1 93 ? 5.388 -1.268 -11.802 1.00 94.62 93 LEU A O 1
ATOM 758 N N . MET A 1 94 ? 4.653 -0.471 -9.818 1.00 96.38 94 MET A N 1
ATOM 759 C CA . MET A 1 94 ? 5.543 0.681 -9.739 1.00 96.38 94 MET A CA 1
ATOM 760 C C . MET A 1 94 ? 6.626 0.428 -8.697 1.00 96.38 94 MET A C 1
ATOM 762 O O . MET A 1 94 ? 6.333 -0.018 -7.589 1.00 96.38 94 MET A O 1
ATOM 766 N N . LYS A 1 95 ? 7.877 0.713 -9.058 1.00 95.81 95 LYS A N 1
ATOM 767 C CA . LYS A 1 95 ? 9.024 0.757 -8.150 1.00 95.81 95 LYS A CA 1
ATOM 768 C C . LYS A 1 95 ? 9.337 2.223 -7.857 1.00 95.81 95 LYS A C 1
ATOM 770 O O . LYS A 1 95 ? 9.635 2.972 -8.783 1.00 95.81 95 LYS A O 1
ATOM 775 N N . ILE A 1 96 ? 9.249 2.621 -6.594 1.00 96.25 96 ILE A N 1
ATOM 776 C CA . ILE A 1 96 ? 9.280 4.024 -6.158 1.00 96.25 96 ILE A CA 1
ATOM 777 C C . ILE A 1 96 ? 10.374 4.207 -5.107 1.00 96.25 96 ILE A C 1
ATOM 779 O O . ILE A 1 96 ? 10.561 3.327 -4.261 1.00 96.25 96 ILE A O 1
ATOM 783 N N . TYR A 1 97 ? 11.102 5.324 -5.156 1.00 95.56 97 TYR A N 1
ATOM 784 C CA . TYR A 1 97 ? 12.102 5.644 -4.144 1.00 95.56 97 TYR A CA 1
ATOM 785 C C . TYR A 1 97 ? 11.408 6.116 -2.864 1.00 95.56 97 TYR A C 1
ATOM 787 O O . TYR A 1 97 ? 10.564 7.009 -2.872 1.00 95.56 97 TYR A O 1
ATOM 795 N N . THR A 1 98 ? 11.720 5.469 -1.747 1.00 93.75 98 THR A N 1
ATOM 796 C CA . THR A 1 98 ? 10.940 5.589 -0.510 1.00 93.75 98 THR A CA 1
ATOM 797 C C . THR A 1 98 ? 11.055 6.980 0.118 1.00 93.75 98 THR A C 1
ATOM 799 O O . THR A 1 98 ? 10.083 7.484 0.675 1.00 93.75 98 THR A O 1
ATOM 802 N N . GLU A 1 99 ? 12.219 7.625 0.016 1.00 93.12 99 GLU A N 1
ATOM 803 C CA . GLU A 1 99 ? 12.476 8.921 0.660 1.00 93.12 99 GLU A CA 1
ATOM 804 C C . GLU A 1 99 ? 11.771 10.101 -0.029 1.00 93.12 99 GLU A C 1
ATOM 806 O O . GLU A 1 99 ? 11.604 11.152 0.588 1.00 93.12 99 GLU A O 1
ATOM 811 N N . GLU A 1 100 ? 11.301 9.932 -1.269 1.00 91.44 100 GLU A N 1
ATOM 812 C CA . GLU A 1 100 ? 10.543 10.964 -1.996 1.00 91.44 100 GLU A CA 1
ATOM 813 C C . GLU A 1 100 ? 9.142 11.191 -1.418 1.00 91.44 100 GLU A C 1
ATOM 815 O O . GLU A 1 100 ? 8.509 12.213 -1.688 1.00 91.44 100 GLU A O 1
ATOM 820 N N . SER A 1 101 ? 8.653 10.260 -0.596 1.00 95.38 101 SER A N 1
ATOM 821 C CA . SER A 1 101 ? 7.343 10.355 0.027 1.00 95.38 101 SER A CA 1
ATOM 822 C C . SER A 1 101 ? 7.400 9.976 1.496 1.00 95.38 101 SER A C 1
ATOM 824 O O . SER A 1 101 ? 7.681 8.835 1.861 1.00 95.38 101 SER A O 1
ATOM 826 N N . ARG A 1 102 ? 7.066 10.931 2.370 1.00 95.19 102 ARG A N 1
ATOM 827 C CA . ARG A 1 102 ? 7.076 10.701 3.820 1.00 95.19 102 ARG A CA 1
ATOM 828 C C . ARG A 1 102 ? 6.191 9.524 4.238 1.00 95.19 102 ARG A C 1
ATOM 830 O O . ARG A 1 102 ? 6.590 8.748 5.103 1.00 95.19 102 ARG A O 1
ATOM 837 N N . ILE A 1 103 ? 5.015 9.383 3.625 1.00 95.81 103 ILE A N 1
ATOM 838 C CA . ILE A 1 103 ? 4.098 8.278 3.922 1.00 95.81 103 ILE A CA 1
ATOM 839 C C . ILE A 1 103 ? 4.657 6.931 3.434 1.00 95.81 103 ILE A C 1
ATOM 841 O O . ILE A 1 103 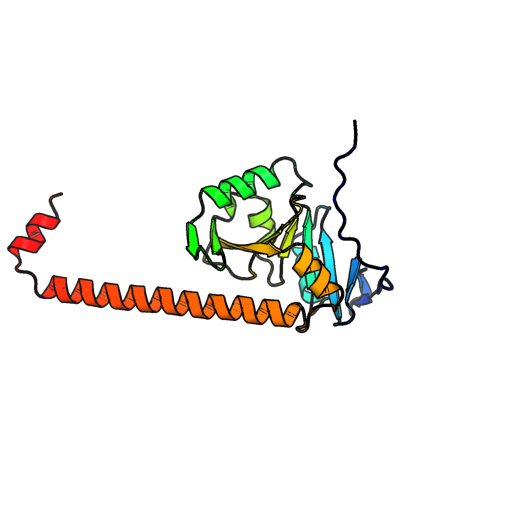? 4.498 5.931 4.123 1.00 95.81 103 ILE A O 1
ATOM 845 N N . LEU A 1 104 ? 5.396 6.888 2.318 1.00 95.12 104 LEU A N 1
ATOM 846 C CA . LEU A 1 104 ? 6.122 5.671 1.936 1.00 95.12 104 LEU A CA 1
ATOM 847 C C . LEU A 1 104 ? 7.210 5.350 2.957 1.00 95.12 104 LEU A C 1
ATOM 849 O O . LEU A 1 104 ? 7.292 4.215 3.413 1.00 95.12 104 LEU A O 1
ATOM 853 N N . ASN A 1 105 ? 8.007 6.339 3.357 1.00 94.25 105 ASN A N 1
ATOM 854 C CA . ASN A 1 105 ? 9.097 6.138 4.307 1.00 94.25 105 ASN A CA 1
ATOM 855 C C . ASN A 1 105 ? 8.621 5.548 5.638 1.00 94.25 105 ASN A C 1
ATOM 857 O O . ASN A 1 105 ? 9.109 4.499 6.059 1.00 94.25 105 ASN A O 1
ATOM 861 N N . GLU A 1 106 ? 7.590 6.142 6.237 1.00 94.38 106 GLU A N 1
ATOM 862 C CA . GLU A 1 106 ? 7.053 5.705 7.531 1.00 94.38 106 GLU A CA 1
ATOM 863 C C . GLU A 1 106 ? 6.493 4.265 7.498 1.00 94.38 106 GLU A C 1
ATOM 865 O O . GLU A 1 106 ? 6.592 3.538 8.492 1.00 94.38 106 GLU A O 1
ATOM 870 N N . TRP A 1 107 ? 5.959 3.825 6.353 1.00 95.44 107 TRP A N 1
ATOM 871 C CA . TRP A 1 107 ? 5.241 2.551 6.229 1.00 95.44 107 TRP A CA 1
ATOM 872 C C . TRP A 1 107 ? 5.997 1.453 5.468 1.00 95.44 107 TRP A C 1
ATOM 874 O O . TRP A 1 107 ? 5.649 0.281 5.597 1.00 95.44 107 TRP A O 1
ATOM 884 N N . SER A 1 108 ? 7.068 1.787 4.741 1.00 92.94 108 SER A N 1
ATOM 885 C CA . SER A 1 108 ? 7.885 0.859 3.928 1.00 92.94 108 SER A CA 1
ATOM 886 C C . SER A 1 108 ? 8.509 -0.301 4.707 1.00 92.94 108 SER A C 1
ATOM 888 O O . SER A 1 108 ? 8.887 -1.316 4.123 1.00 92.94 108 SER A O 1
ATOM 890 N N . SER A 1 109 ? 8.641 -0.157 6.026 1.00 90.06 109 SER A N 1
ATOM 8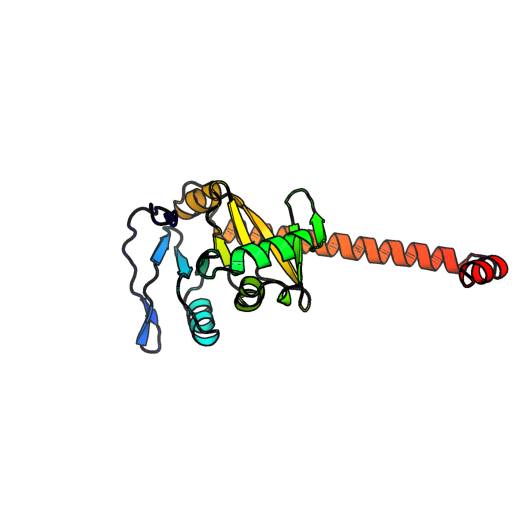91 C CA . SER A 1 109 ? 9.177 -1.193 6.911 1.00 90.06 109 SER A CA 1
ATOM 892 C C . SER A 1 109 ? 8.118 -2.172 7.424 1.00 90.06 109 SER A C 1
ATOM 894 O O . SER A 1 109 ? 8.480 -3.162 8.064 1.00 90.06 109 SER A O 1
ATOM 896 N N . SER A 1 110 ? 6.827 -1.919 7.178 1.00 91.12 110 SER A N 1
ATOM 897 C CA . SER A 1 110 ? 5.767 -2.833 7.603 1.00 91.12 110 SER A CA 1
ATOM 898 C C . SER A 1 110 ? 5.837 -4.153 6.834 1.00 91.12 110 SER A C 1
ATOM 900 O O . SER A 1 110 ? 6.087 -4.196 5.627 1.00 91.12 110 SER A O 1
ATOM 902 N N . LYS A 1 111 ? 5.635 -5.254 7.564 1.00 89.00 111 LYS A N 1
ATOM 903 C CA . LYS A 1 111 ? 5.618 -6.619 7.016 1.00 89.00 111 LYS A CA 1
ATOM 904 C C . LYS A 1 111 ? 4.206 -7.105 6.702 1.00 89.00 111 LYS A C 1
ATOM 906 O O . LYS A 1 111 ? 4.052 -8.140 6.052 1.00 89.00 111 LYS A O 1
ATOM 911 N N . VAL A 1 112 ? 3.194 -6.383 7.172 1.00 92.25 112 VAL A N 1
ATOM 912 C CA . VAL A 1 112 ? 1.787 -6.668 6.896 1.00 92.25 112 VAL A CA 1
ATOM 913 C C . VAL A 1 112 ? 1.310 -5.816 5.708 1.00 92.25 112 VAL A C 1
ATOM 915 O O . VAL A 1 112 ? 1.981 -4.854 5.332 1.00 92.25 112 VAL A O 1
ATOM 918 N N . PRO A 1 113 ? 0.190 -6.162 5.051 1.00 94.88 113 PRO A N 1
ATOM 919 C CA . PRO A 1 113 ? -0.353 -5.353 3.964 1.00 94.88 113 PRO A CA 1
ATOM 920 C C . PRO A 1 113 ? -0.728 -3.933 4.417 1.00 94.88 113 PRO A C 1
ATOM 922 O O . PRO A 1 113 ? -1.485 -3.768 5.374 1.00 94.88 113 PRO A O 1
ATOM 925 N N . VAL A 1 114 ? -0.249 -2.920 3.687 1.00 97.56 114 VAL A N 1
ATOM 926 C CA . VAL A 1 114 ? -0.558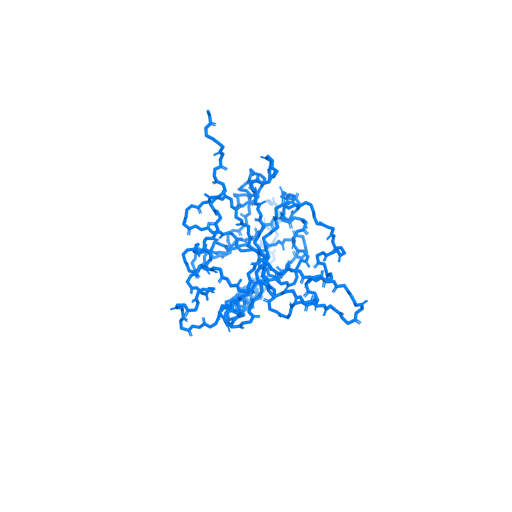 -1.502 3.933 1.00 97.56 114 VAL A CA 1
ATOM 927 C C . VAL A 1 114 ? -1.197 -0.883 2.695 1.00 97.56 114 VAL A C 1
ATOM 929 O O . VAL A 1 114 ? -0.612 -0.894 1.612 1.00 97.56 114 VAL A O 1
ATOM 932 N N . PHE A 1 115 ? -2.382 -0.306 2.855 1.00 98.25 115 PHE A N 1
ATOM 933 C CA . PHE A 1 115 ? -3.095 0.414 1.809 1.00 98.25 115 PHE A CA 1
ATOM 934 C C . PHE A 1 115 ? -3.153 1.904 2.142 1.00 98.25 115 PHE A C 1
ATOM 936 O O . PHE A 1 115 ? -3.543 2.270 3.244 1.00 98.25 115 PHE A O 1
ATOM 943 N N . PHE A 1 116 ? -2.810 2.766 1.191 1.00 98.19 116 PHE A N 1
ATOM 944 C CA . PHE A 1 116 ? -3.009 4.208 1.293 1.00 98.19 116 PHE A CA 1
ATOM 945 C C . PHE A 1 116 ? -4.323 4.603 0.629 1.00 98.19 116 PHE A C 1
ATOM 947 O O . PHE A 1 116 ? -4.558 4.295 -0.547 1.00 98.19 116 PHE A O 1
ATOM 954 N N . ASP A 1 117 ? -5.157 5.321 1.372 1.00 97.56 117 ASP A N 1
ATOM 955 C CA . ASP A 1 117 ? -6.374 5.929 0.856 1.00 97.56 117 ASP A CA 1
ATOM 956 C C . ASP A 1 117 ? -6.158 7.431 0.619 1.00 97.56 117 ASP A C 1
ATOM 958 O O . ASP A 1 117 ? -5.946 8.197 1.554 1.00 97.56 117 ASP A O 1
ATOM 962 N N . PHE A 1 118 ? -6.210 7.859 -0.645 1.00 96.81 118 PHE A N 1
ATOM 963 C CA . PHE A 1 118 ? -6.120 9.273 -1.040 1.00 96.81 118 PHE A CA 1
ATOM 964 C C . PHE A 1 118 ? -7.475 9.871 -1.460 1.00 96.81 118 PHE A C 1
ATOM 966 O O . PHE A 1 118 ? -7.510 10.899 -2.157 1.00 96.81 118 PHE A O 1
ATOM 973 N N . GLY A 1 119 ? -8.577 9.215 -1.082 1.00 93.75 119 GLY A N 1
ATOM 974 C CA . GLY A 1 119 ? -9.952 9.610 -1.391 1.00 93.75 119 GLY A CA 1
ATOM 975 C C . GLY A 1 119 ? -10.366 9.361 -2.842 1.00 93.75 119 GLY A C 1
ATOM 976 O O . GLY A 1 119 ? -11.309 9.979 -3.325 1.00 93.75 119 GLY A O 1
ATOM 977 N N . GLU A 1 120 ? -9.649 8.508 -3.577 1.00 94.12 120 GLU A N 1
ATOM 978 C CA . GLU A 1 120 ? -10.003 8.180 -4.961 1.00 94.12 120 GLU A CA 1
ATOM 979 C C . GLU A 1 120 ? -11.171 7.189 -5.001 1.00 94.12 120 GLU A C 1
ATOM 981 O O . GLU A 1 120 ? -11.141 6.161 -4.326 1.00 94.12 120 GLU A O 1
ATOM 986 N N . GLU A 1 121 ? -12.183 7.455 -5.827 1.00 92.19 121 GLU A N 1
ATOM 987 C CA . GLU A 1 121 ? -13.408 6.640 -5.867 1.00 92.19 121 GLU A CA 1
ATOM 988 C C . GLU A 1 121 ? -13.137 5.176 -6.236 1.00 92.19 121 GLU A C 1
ATOM 990 O O . GLU A 1 121 ? -13.678 4.259 -5.628 1.00 92.19 121 GLU A O 1
ATOM 995 N N . GLN A 1 122 ? -12.267 4.946 -7.220 1.00 95.00 122 GLN A N 1
ATOM 996 C CA . GLN A 1 122 ? -12.104 3.626 -7.836 1.00 95.00 122 GLN A CA 1
ATOM 997 C C . GLN A 1 122 ? -10.976 2.791 -7.224 1.00 95.00 122 GLN A C 1
ATOM 999 O O . GLN A 1 122 ? -10.933 1.572 -7.408 1.00 95.00 122 GLN A O 1
ATOM 1004 N N . ARG A 1 123 ? -10.028 3.418 -6.519 1.00 96.19 123 ARG A N 1
ATOM 1005 C CA . ARG A 1 123 ? -8.796 2.746 -6.097 1.00 96.19 123 ARG A CA 1
ATOM 1006 C C . ARG A 1 123 ? -8.260 3.223 -4.760 1.00 96.19 123 ARG A C 1
ATOM 1008 O O . ARG A 1 123 ? -8.498 4.347 -4.334 1.00 96.19 123 ARG A O 1
ATOM 1015 N N . ILE A 1 124 ? -7.471 2.342 -4.171 1.00 97.88 124 ILE A N 1
ATOM 1016 C CA . ILE A 1 124 ? -6.528 2.596 -3.087 1.00 97.88 124 ILE A CA 1
ATOM 1017 C C . ILE A 1 124 ? -5.157 2.072 -3.513 1.00 97.88 124 ILE A C 1
ATOM 1019 O O . ILE A 1 124 ? -5.059 1.247 -4.426 1.00 97.88 124 ILE A O 1
ATOM 1023 N N . TRP A 1 125 ? -4.091 2.552 -2.886 1.00 98.06 125 TRP A N 1
ATOM 1024 C CA . TRP A 1 125 ? -2.729 2.183 -3.271 1.00 98.06 125 TRP A CA 1
ATOM 1025 C C . TRP A 1 125 ? -2.155 1.177 -2.298 1.00 98.06 125 TRP A C 1
ATOM 1027 O O . TRP A 1 125 ? -2.003 1.472 -1.120 1.00 98.06 125 TRP A O 1
ATOM 1037 N N . TRP A 1 126 ? -1.817 -0.008 -2.784 1.00 97.75 126 TRP A N 1
ATOM 1038 C CA . TRP A 1 126 ? -1.234 -1.049 -1.955 1.00 97.75 126 TRP A CA 1
ATOM 1039 C C . TRP A 1 126 ? 0.290 -0.963 -1.995 1.00 97.75 126 TRP A C 1
ATOM 1041 O O . TRP A 1 126 ? 0.905 -1.177 -3.043 1.00 97.75 126 TRP A O 1
ATOM 1051 N N . LEU A 1 127 ? 0.889 -0.677 -0.840 1.00 97.12 127 LEU A N 1
ATOM 1052 C CA . LEU A 1 127 ? 2.312 -0.849 -0.587 1.00 97.12 127 LEU A CA 1
ATOM 1053 C C . LEU A 1 127 ? 2.599 -2.332 -0.332 1.00 97.12 127 LEU A C 1
ATOM 1055 O O . LEU A 1 127 ? 2.108 -2.928 0.631 1.00 97.12 127 LEU A O 1
ATOM 1059 N N . LEU A 1 128 ? 3.386 -2.942 -1.215 1.00 94.44 128 LEU A N 1
ATOM 1060 C CA . LEU A 1 128 ? 3.729 -4.351 -1.091 1.00 94.44 128 LEU A CA 1
ATOM 1061 C C . LEU A 1 128 ? 4.682 -4.567 0.100 1.00 94.44 128 LEU A C 1
ATOM 1063 O O . LEU A 1 128 ? 5.596 -3.766 0.295 1.00 94.44 128 LEU A O 1
ATOM 1067 N N . PRO A 1 129 ? 4.530 -5.668 0.865 1.00 92.19 129 PRO A N 1
ATOM 1068 C CA . PRO A 1 129 ? 5.299 -5.924 2.088 1.00 92.19 129 PRO A CA 1
ATOM 1069 C C . PRO A 1 129 ? 6.706 -6.480 1.789 1.00 92.19 129 PRO A C 1
ATOM 1071 O O . PRO A 1 129 ? 7.139 -7.492 2.346 1.00 92.19 129 PRO A O 1
ATOM 1074 N N . PHE A 1 130 ? 7.403 -5.880 0.825 1.00 87.69 130 PHE A N 1
ATOM 1075 C CA . PHE A 1 130 ? 8.788 -6.177 0.472 1.00 87.69 130 PHE A CA 1
ATOM 1076 C C . PHE A 1 130 ? 9.422 -4.986 -0.260 1.00 87.69 130 PHE A C 1
ATOM 1078 O O . PHE A 1 130 ? 8.741 -4.220 -0.941 1.00 87.69 130 PHE A O 1
ATOM 1085 N N . LYS A 1 131 ? 10.749 -4.861 -0.154 1.00 88.00 131 LYS A N 1
ATOM 1086 C CA . LYS A 1 131 ? 11.520 -3.746 -0.718 1.00 88.00 131 LYS A CA 1
ATOM 1087 C C . LYS A 1 131 ? 12.869 -4.189 -1.279 1.00 88.00 131 LYS A C 1
ATOM 1089 O O . LYS A 1 131 ? 13.335 -5.292 -0.993 1.00 88.00 131 LYS A O 1
ATOM 1094 N N . GLU A 1 132 ? 13.503 -3.310 -2.046 1.00 88.81 132 GLU A N 1
ATOM 1095 C CA . GLU A 1 132 ? 14.863 -3.474 -2.568 1.00 88.81 132 GLU A CA 1
ATOM 1096 C C . GLU A 1 132 ? 15.705 -2.253 -2.173 1.00 88.81 132 GLU A C 1
ATOM 1098 O O . GLU A 1 132 ? 15.646 -1.210 -2.822 1.00 88.81 132 GLU A O 1
ATOM 1103 N N . GLY A 1 133 ? 16.463 -2.366 -1.077 1.00 90.25 133 GLY A N 1
ATOM 1104 C CA . GLY A 1 133 ? 17.160 -1.220 -0.482 1.00 90.25 133 GLY A CA 1
ATOM 1105 C C . GLY A 1 133 ? 16.165 -0.145 -0.038 1.00 90.25 133 GLY A C 1
ATOM 1106 O O . GLY A 1 133 ? 15.296 -0.412 0.800 1.00 90.25 133 GLY A O 1
ATOM 1107 N N . ASP A 1 134 ? 16.274 1.034 -0.645 1.00 93.31 134 ASP A N 1
ATOM 1108 C CA . ASP A 1 134 ? 15.403 2.192 -0.405 1.00 93.31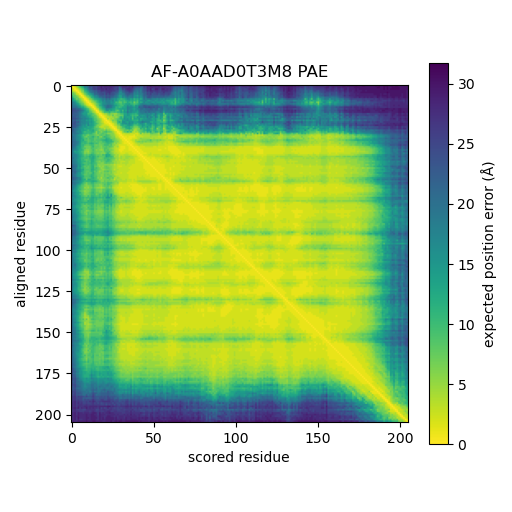 134 ASP A CA 1
ATOM 1109 C C . ASP A 1 134 ? 14.253 2.292 -1.418 1.00 93.31 134 ASP A C 1
ATOM 1111 O O . ASP A 1 134 ? 13.497 3.261 -1.434 1.00 93.31 134 ASP A O 1
ATOM 1115 N N . TRP A 1 135 ? 14.069 1.271 -2.257 1.00 94.44 135 TRP A N 1
ATOM 1116 C CA . TRP A 1 135 ? 12.979 1.208 -3.224 1.00 94.44 135 TRP A CA 1
ATOM 1117 C C . TRP A 1 135 ? 11.828 0.350 -2.714 1.00 94.44 135 TRP A C 1
ATOM 1119 O O . TRP A 1 135 ? 12.012 -0.827 -2.392 1.00 94.44 135 TRP A O 1
ATOM 1129 N N . SER A 1 136 ? 10.631 0.925 -2.721 1.00 95.44 136 SER A N 1
ATOM 1130 C CA . SER A 1 136 ? 9.377 0.256 -2.386 1.00 95.44 136 SER A CA 1
ATOM 1131 C C . SER A 1 136 ? 8.585 -0.086 -3.646 1.00 95.44 136 SER A C 1
ATOM 1133 O O . SER A 1 136 ? 8.788 0.502 -4.711 1.00 95.44 136 SER A O 1
ATOM 1135 N N . TYR A 1 137 ? 7.666 -1.042 -3.524 1.00 95.50 137 TYR A N 1
ATOM 1136 C CA . TYR A 1 137 ? 6.805 -1.468 -4.622 1.00 95.50 137 TYR A CA 1
ATOM 1137 C C . TYR A 1 137 ? 5.349 -1.159 -4.314 1.00 95.50 137 TYR A C 1
ATOM 1139 O O . TYR A 1 137 ? 4.850 -1.500 -3.242 1.00 95.50 137 TYR A O 1
ATOM 1147 N N . VAL A 1 138 ? 4.664 -0.538 -5.268 1.00 96.75 138 VAL A N 1
ATOM 1148 C CA . VAL A 1 138 ? 3.281 -0.100 -5.101 1.00 96.75 138 VAL A CA 1
ATOM 1149 C C . VAL A 1 138 ? 2.443 -0.534 -6.296 1.00 96.75 138 VAL A C 1
ATOM 1151 O O . VAL A 1 138 ? 2.886 -0.472 -7.448 1.00 96.75 138 VAL A O 1
ATOM 1154 N N . VAL A 1 139 ? 1.215 -0.964 -6.016 1.00 96.75 139 VAL A N 1
ATOM 1155 C CA . VAL A 1 139 ? 0.213 -1.315 -7.026 1.00 96.75 139 VA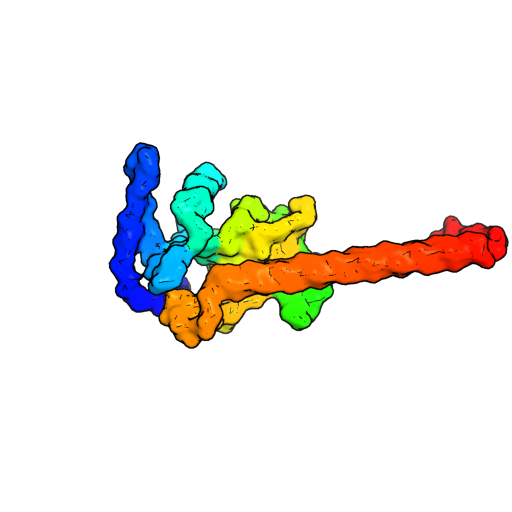L A CA 1
ATOM 1156 C C . VAL A 1 139 ? -1.109 -0.595 -6.751 1.00 96.75 139 VAL A C 1
ATOM 1158 O O . VAL A 1 139 ? -1.475 -0.408 -5.588 1.00 96.75 139 VAL A O 1
ATOM 1161 N N . PRO A 1 140 ? -1.864 -0.199 -7.788 1.00 97.19 140 PRO A N 1
ATOM 1162 C CA . PRO A 1 140 ? -3.237 0.236 -7.598 1.00 97.19 140 PRO A CA 1
ATOM 1163 C C . PRO A 1 140 ? -4.099 -0.985 -7.253 1.00 97.19 140 PRO A C 1
ATOM 1165 O O . PRO A 1 140 ? -3.945 -2.060 -7.837 1.00 97.19 140 PRO A O 1
ATOM 1168 N N . PHE A 1 141 ? -5.036 -0.818 -6.329 1.00 96.81 141 PHE A N 1
ATOM 1169 C CA . PHE A 1 141 ? -5.983 -1.854 -5.943 1.00 96.81 141 PHE A CA 1
ATOM 1170 C C . PHE A 1 141 ? -7.411 -1.319 -6.029 1.00 96.81 141 PHE A C 1
ATOM 1172 O O . PHE A 1 141 ? -7.679 -0.200 -5.599 1.00 96.81 141 PHE A O 1
ATOM 1179 N N . SER A 1 142 ? -8.330 -2.104 -6.598 1.00 96.56 142 SER A N 1
ATOM 1180 C CA . SER A 1 142 ? -9.739 -1.706 -6.717 1.00 96.56 142 SER A CA 1
ATOM 1181 C C . SER A 1 142 ? -10.344 -1.499 -5.328 1.00 96.56 142 SER A C 1
ATOM 1183 O O . SER A 1 142 ? -10.334 -2.418 -4.503 1.00 96.56 142 SER A O 1
ATOM 1185 N N . ARG A 1 143 ? -10.894 -0.301 -5.079 1.00 95.31 143 ARG A N 1
ATOM 1186 C CA . ARG A 1 143 ? -11.589 0.014 -3.821 1.00 95.31 143 ARG A CA 1
ATOM 1187 C C . ARG A 1 143 ? -12.770 -0.931 -3.615 1.00 95.31 143 ARG A C 1
ATOM 1189 O O . ARG A 1 143 ? -12.948 -1.462 -2.522 1.00 95.31 143 ARG A O 1
ATOM 1196 N N . GLN A 1 144 ? -13.534 -1.179 -4.677 1.00 94.69 144 GLN A N 1
ATOM 1197 C CA . GLN A 1 144 ? -14.686 -2.073 -4.625 1.00 94.69 144 GLN A CA 1
ATOM 1198 C C . GLN A 1 144 ? -14.265 -3.508 -4.298 1.00 94.69 144 GLN A C 1
ATOM 1200 O O . GLN A 1 144 ? -14.847 -4.123 -3.411 1.00 94.69 144 GLN A O 1
ATOM 1205 N N . ASN A 1 145 ? -13.193 -4.013 -4.920 1.00 95.19 145 ASN A N 1
ATOM 1206 C CA . ASN A 1 145 ? -12.697 -5.353 -4.604 1.00 95.19 145 ASN A CA 1
ATOM 1207 C C . ASN A 1 145 ? -12.222 -5.432 -3.151 1.00 95.19 145 ASN A C 1
ATOM 1209 O O . ASN A 1 145 ? -12.485 -6.432 -2.495 1.00 95.19 145 ASN A O 1
ATOM 1213 N N . PHE A 1 146 ? -11.547 -4.397 -2.634 1.00 94.94 146 PHE A N 1
ATOM 1214 C CA . PHE A 1 146 ? -11.142 -4.346 -1.225 1.00 94.94 146 PHE A CA 1
ATOM 1215 C C . PHE A 1 146 ? -12.348 -4.490 -0.296 1.00 94.94 146 PHE A C 1
ATOM 1217 O O . PHE A 1 146 ? -12.317 -5.296 0.631 1.00 94.94 146 PHE A O 1
ATOM 1224 N N . ILE A 1 147 ? -13.426 -3.756 -0.571 1.00 91.50 147 ILE A N 1
ATOM 1225 C CA . ILE A 1 147 ? -14.676 -3.855 0.186 1.00 91.50 147 ILE A CA 1
ATOM 1226 C C . ILE A 1 147 ? -15.260 -5.264 0.062 1.00 91.50 147 ILE A C 1
ATOM 1228 O O . ILE A 1 147 ? -15.498 -5.919 1.072 1.00 91.50 147 ILE A O 1
ATOM 1232 N N . ASP A 1 148 ? -15.443 -5.767 -1.156 1.00 92.62 148 ASP A N 1
ATOM 1233 C CA . ASP A 1 148 ? -16.108 -7.049 -1.396 1.00 92.62 148 ASP A CA 1
ATOM 1234 C C . ASP A 1 148 ? -15.335 -8.238 -0.808 1.00 92.62 148 ASP A C 1
ATOM 1236 O O . ASP A 1 148 ? -15.949 -9.163 -0.271 1.00 92.62 148 ASP A O 1
ATOM 1240 N N . PHE A 1 149 ? -13.998 -8.197 -0.826 1.00 92.25 149 PHE A N 1
ATOM 1241 C CA . PHE A 1 149 ? -13.152 -9.171 -0.133 1.00 92.25 149 PHE A CA 1
ATOM 1242 C C . PHE A 1 149 ? -13.410 -9.180 1.374 1.00 92.25 149 PHE A C 1
ATOM 1244 O O . PHE A 1 149 ? -13.573 -10.242 1.973 1.00 92.25 149 PHE A O 1
ATOM 1251 N N . ASN A 1 150 ? -13.455 -8.002 1.992 1.00 88.25 150 ASN A N 1
ATOM 1252 C CA . ASN A 1 150 ? -13.590 -7.877 3.440 1.00 88.25 150 ASN A CA 1
ATOM 1253 C C . ASN A 1 150 ? -15.040 -8.058 3.931 1.00 88.25 150 ASN A C 1
ATOM 1255 O O . ASN A 1 150 ? -15.246 -8.393 5.095 1.00 88.25 150 ASN A O 1
ATOM 1259 N N . LEU A 1 151 ? -16.027 -7.945 3.034 1.00 87.31 151 LEU A N 1
ATOM 1260 C CA . LEU A 1 151 ? -17.424 -8.338 3.258 1.00 87.31 151 LEU A CA 1
ATOM 1261 C C . LEU A 1 151 ? -17.696 -9.831 3.001 1.00 87.31 151 LEU A C 1
ATOM 1263 O O . LEU A 1 151 ? -18.836 -10.266 3.139 1.00 87.31 151 LEU A O 1
ATOM 1267 N N . GLY A 1 152 ? -16.690 -10.614 2.591 1.00 85.81 152 GLY A N 1
ATOM 1268 C CA . GLY A 1 152 ? -16.862 -12.041 2.294 1.00 85.81 152 GLY A CA 1
ATOM 1269 C C . GLY A 1 152 ? -17.695 -12.325 1.037 1.00 85.81 152 GLY A C 1
ATOM 1270 O O . GLY A 1 152 ? -18.219 -13.422 0.879 1.00 85.81 152 GLY A O 1
ATOM 1271 N N . LYS A 1 153 ? -17.837 -11.347 0.133 1.00 89.25 153 LYS A N 1
ATOM 1272 C CA . LYS A 1 153 ? -18.545 -11.525 -1.148 1.00 89.25 153 LYS A CA 1
ATOM 1273 C C . LYS A 1 153 ? -17.674 -12.183 -2.217 1.00 89.25 153 LYS A C 1
ATOM 1275 O O . LYS A 1 153 ? -18.182 -12.646 -3.236 1.00 89.25 153 LYS A O 1
ATOM 1280 N N . MET A 1 154 ? -16.361 -12.175 -2.015 1.00 88.69 154 MET A N 1
ATOM 1281 C CA . MET A 1 154 ? -15.398 -12.791 -2.921 1.00 88.69 154 MET A CA 1
ATOM 1282 C C . MET A 1 154 ? -15.233 -14.275 -2.599 1.00 88.69 154 MET A C 1
ATOM 1284 O O . MET A 1 154 ? -15.333 -14.689 -1.448 1.00 88.69 154 MET A O 1
ATOM 1288 N N . ARG A 1 155 ? -14.939 -15.079 -3.627 1.00 87.81 155 ARG A N 1
ATOM 1289 C CA . ARG A 1 155 ? -14.706 -16.524 -3.473 1.00 87.81 155 ARG A CA 1
ATOM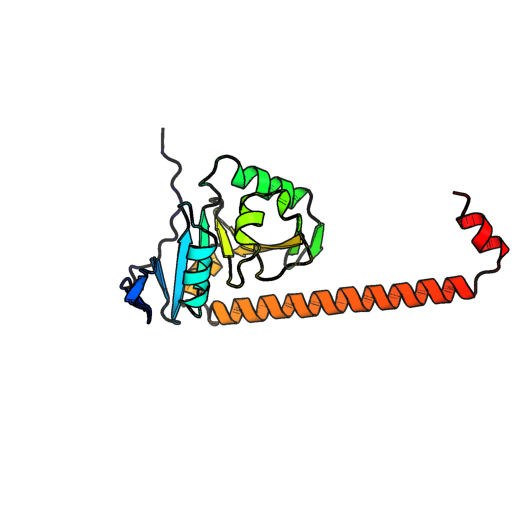 1290 C C . ARG A 1 155 ? -13.485 -16.834 -2.603 1.00 87.81 155 ARG A C 1
ATOM 1292 O O . ARG A 1 155 ? -13.514 -17.784 -1.829 1.00 87.81 155 ARG A O 1
ATOM 1299 N N . ASP A 1 156 ? -12.415 -16.065 -2.781 1.00 88.88 156 ASP A N 1
ATOM 1300 C CA . ASP A 1 156 ? -11.160 -16.256 -2.060 1.00 88.88 156 ASP A CA 1
ATOM 1301 C C . ASP A 1 156 ? -11.108 -15.364 -0.818 1.00 88.88 156 ASP A C 1
ATOM 1303 O O . ASP A 1 156 ? -11.509 -14.200 -0.857 1.00 88.88 156 ASP A O 1
ATOM 1307 N N . GLU A 1 157 ? -10.520 -15.875 0.268 1.00 90.31 157 GLU A N 1
ATOM 1308 C CA . GLU A 1 157 ? -10.189 -15.035 1.420 1.00 90.31 157 GLU A CA 1
ATOM 1309 C C . GLU A 1 157 ? -9.188 -13.943 1.026 1.00 90.31 157 GLU A C 1
ATOM 1311 O O . GLU A 1 157 ? -8.181 -14.219 0.363 1.00 90.31 157 GLU A O 1
ATOM 1316 N N . PHE A 1 158 ? -9.395 -12.723 1.531 1.00 92.31 158 PHE A N 1
ATOM 1317 C CA . PHE A 1 158 ? -8.567 -11.564 1.192 1.00 92.31 158 PHE A CA 1
ATOM 1318 C C . PHE A 1 158 ? -7.068 -11.820 1.392 1.00 92.31 158 PHE A C 1
ATOM 1320 O O . PHE A 1 158 ? -6.271 -11.677 0.471 1.00 92.31 158 PHE A O 1
ATOM 1327 N N . ASN A 1 159 ? -6.674 -12.300 2.573 1.00 90.88 159 ASN A N 1
ATOM 1328 C CA . ASN A 1 159 ? -5.277 -12.596 2.887 1.00 90.88 159 ASN A CA 1
ATOM 1329 C C . ASN A 1 159 ? -4.665 -13.676 1.973 1.00 90.88 159 ASN A C 1
ATOM 1331 O O . ASN A 1 159 ? -3.483 -13.608 1.634 1.00 90.88 159 ASN A O 1
ATOM 1335 N N . SER A 1 160 ? -5.454 -14.668 1.556 1.00 92.31 160 SER A N 1
ATOM 1336 C CA . SER A 1 160 ? -5.010 -15.697 0.608 1.00 92.31 160 SER A CA 1
ATOM 1337 C C . SER A 1 160 ? -4.786 -15.108 -0.782 1.00 92.31 160 SER A C 1
ATOM 1339 O O . SER A 1 160 ? -3.743 -15.361 -1.388 1.00 92.31 160 SER A O 1
ATOM 1341 N N . PHE A 1 161 ? -5.702 -14.253 -1.242 1.00 94.06 161 PHE A N 1
ATOM 1342 C CA . PHE A 1 161 ? -5.533 -13.485 -2.471 1.00 94.06 161 PHE A CA 1
ATOM 1343 C C . PHE A 1 161 ? -4.250 -12.634 -2.428 1.00 94.06 161 PHE A C 1
ATOM 1345 O O . PHE A 1 161 ? -3.423 -12.734 -3.336 1.00 94.06 161 PHE A O 1
ATOM 1352 N N . LEU A 1 162 ? -4.022 -11.869 -1.350 1.00 93.56 162 LEU A N 1
ATOM 1353 C CA . LEU A 1 162 ? -2.831 -11.021 -1.209 1.00 93.56 162 LEU A CA 1
ATOM 1354 C C . LEU A 1 162 ? -1.535 -11.844 -1.268 1.00 93.56 162 LEU A C 1
ATOM 1356 O O . LEU A 1 162 ? -0.604 -11.478 -1.988 1.00 93.56 162 LEU A O 1
ATOM 1360 N N . ARG A 1 163 ? -1.474 -12.988 -0.570 1.00 92.81 163 ARG A N 1
ATOM 1361 C CA . ARG A 1 163 ? -0.304 -13.887 -0.608 1.00 92.81 163 ARG A CA 1
ATOM 1362 C C . ARG A 1 163 ? -0.031 -14.422 -2.012 1.00 92.81 163 ARG A C 1
ATOM 1364 O O . ARG A 1 163 ? 1.118 -14.397 -2.455 1.00 92.81 163 ARG A O 1
ATOM 1371 N N . ASN A 1 164 ? -1.067 -14.870 -2.719 1.00 93.81 164 ASN A N 1
ATOM 1372 C CA . ASN A 1 164 ? -0.936 -15.379 -4.086 1.00 93.81 164 ASN A CA 1
ATOM 1373 C C . ASN A 1 164 ? -0.464 -14.284 -5.052 1.00 93.81 164 ASN A C 1
ATOM 1375 O O . ASN A 1 164 ? 0.389 -14.522 -5.913 1.00 93.81 164 ASN A O 1
ATOM 1379 N N . PHE A 1 165 ? -0.963 -13.062 -4.873 1.00 92.69 165 PHE A N 1
ATOM 1380 C CA . PHE A 1 165 ? -0.558 -11.908 -5.663 1.00 92.69 165 PHE A CA 1
ATOM 1381 C C . PHE A 1 165 ? 0.916 -11.537 -5.427 1.00 92.69 165 PHE A C 1
ATOM 1383 O O . PHE A 1 165 ? 1.690 -11.429 -6.379 1.00 92.69 165 PHE A O 1
ATOM 1390 N N . ILE A 1 166 ? 1.351 -11.467 -4.163 1.00 92.56 166 ILE A N 1
ATOM 1391 C CA . ILE A 1 166 ? 2.762 -11.262 -3.790 1.00 92.56 166 ILE A CA 1
ATOM 1392 C C . ILE A 1 166 ? 3.653 -12.354 -4.396 1.00 92.56 166 ILE A C 1
ATOM 1394 O O . ILE A 1 166 ? 4.708 -12.061 -4.962 1.00 92.56 166 ILE A O 1
ATOM 1398 N N . GLN A 1 167 ? 3.236 -13.620 -4.305 1.00 92.69 167 GLN A N 1
ATOM 1399 C CA . GLN A 1 167 ? 3.992 -14.739 -4.864 1.00 92.69 167 GLN A CA 1
ATOM 1400 C C . GLN A 1 167 ? 4.141 -14.626 -6.387 1.00 92.69 167 GLN A C 1
ATOM 1402 O O . GLN A 1 167 ? 5.206 -14.933 -6.926 1.00 92.69 167 GLN A O 1
ATOM 1407 N N . SER A 1 168 ? 3.107 -14.143 -7.076 1.00 92.12 168 SER A N 1
ATOM 1408 C CA . SER A 1 168 ? 3.135 -13.920 -8.524 1.00 92.12 168 SER A CA 1
ATOM 1409 C C . SER A 1 168 ? 4.183 -12.870 -8.911 1.00 92.12 168 SER A C 1
ATOM 1411 O O . SER A 1 168 ? 4.950 -13.085 -9.853 1.00 92.12 168 SER A O 1
ATOM 1413 N N . PHE A 1 169 ? 4.319 -11.787 -8.139 1.00 90.75 169 PHE A N 1
ATOM 1414 C CA . PHE A 1 169 ? 5.392 -10.812 -8.360 1.00 90.75 169 PHE A CA 1
ATOM 1415 C C . PHE A 1 169 ? 6.782 -11.345 -8.032 1.00 90.75 169 PHE A C 1
ATOM 1417 O O . PHE A 1 169 ? 7.713 -11.102 -8.796 1.00 90.75 169 PHE A O 1
ATOM 1424 N N . LYS A 1 170 ? 6.941 -12.134 -6.964 1.00 90.00 170 LYS A N 1
ATOM 1425 C CA . LYS A 1 170 ? 8.222 -12.810 -6.685 1.00 90.00 170 LYS A CA 1
ATOM 1426 C C . LYS A 1 170 ? 8.665 -13.670 -7.873 1.00 90.00 170 LYS A C 1
ATOM 1428 O O . LYS A 1 170 ? 9.825 -13.625 -8.279 1.00 90.00 170 LYS A O 1
ATOM 1433 N N . GLN A 1 171 ? 7.737 -14.414 -8.477 1.00 91.12 171 GLN A N 1
ATOM 1434 C CA . GLN A 1 171 ? 8.021 -15.191 -9.686 1.00 91.12 171 GLN A CA 1
ATOM 1435 C C . GLN A 1 171 ? 8.379 -14.299 -10.882 1.00 91.12 171 GLN A C 1
ATOM 1437 O O . GLN A 1 171 ? 9.307 -14.626 -11.626 1.00 91.12 171 GLN A O 1
ATOM 1442 N N . LEU A 1 172 ? 7.680 -13.176 -11.069 1.00 88.38 172 LEU A N 1
ATOM 1443 C CA . LEU A 1 172 ? 7.992 -12.199 -12.112 1.00 88.38 172 LEU A CA 1
ATOM 1444 C C . LEU A 1 172 ? 9.414 -11.642 -11.959 1.00 88.38 172 LEU A C 1
ATOM 1446 O O . LEU A 1 172 ? 10.173 -11.663 -12.929 1.00 88.38 172 LEU A O 1
ATOM 1450 N N . PHE A 1 173 ? 9.800 -11.192 -10.764 1.00 87.94 173 PHE A N 1
ATOM 1451 C CA . PHE A 1 173 ? 11.139 -10.652 -10.517 1.00 87.94 173 PHE A CA 1
ATOM 1452 C C . PHE A 1 173 ? 12.228 -11.681 -10.809 1.00 87.94 173 PHE A C 1
ATOM 1454 O O . PHE A 1 173 ? 13.163 -11.380 -11.550 1.00 87.94 173 PHE A O 1
ATOM 1461 N N . ASN A 1 174 ? 12.052 -12.925 -10.354 1.00 89.12 174 ASN A N 1
ATOM 1462 C CA . ASN A 1 174 ? 12.983 -14.014 -10.656 1.00 89.12 174 ASN A CA 1
ATOM 1463 C C . ASN A 1 174 ? 13.160 -14.220 -12.171 1.00 89.12 174 ASN A C 1
ATOM 1465 O O . ASN A 1 174 ? 14.275 -14.441 -12.648 1.00 89.12 174 ASN A O 1
ATOM 1469 N N . ARG A 1 175 ? 12.075 -14.117 -12.953 1.00 88.50 175 ARG A N 1
ATOM 1470 C CA . ARG A 1 175 ? 12.132 -14.212 -14.423 1.00 88.50 175 ARG A CA 1
ATOM 1471 C C . ARG A 1 175 ? 12.865 -13.022 -15.044 1.00 88.50 175 ARG A C 1
ATOM 1473 O O . ARG A 1 175 ? 13.699 -13.228 -15.927 1.00 88.50 175 ARG A O 1
ATOM 1480 N N . ILE A 1 176 ? 12.582 -11.799 -14.591 1.00 85.50 176 ILE A N 1
ATOM 1481 C CA . ILE A 1 176 ? 13.260 -10.579 -15.059 1.00 85.50 176 ILE A CA 1
ATOM 1482 C C . ILE A 1 176 ? 14.766 -10.679 -14.789 1.00 85.50 176 ILE A C 1
ATOM 1484 O O . ILE A 1 176 ? 15.571 -10.447 -15.693 1.00 85.50 176 ILE A O 1
ATOM 1488 N N . GLU A 1 177 ? 15.162 -11.086 -13.584 1.00 86.38 177 GLU A N 1
ATOM 1489 C CA . GLU A 1 177 ? 16.566 -11.281 -13.228 1.00 86.38 177 GLU A CA 1
ATOM 1490 C C . GLU A 1 177 ? 17.241 -12.371 -14.061 1.00 86.38 177 GLU A C 1
ATOM 1492 O O . GLU A 1 177 ? 18.333 -12.154 -14.592 1.00 86.38 177 GLU A O 1
ATOM 1497 N N . ALA A 1 178 ? 16.602 -13.533 -14.216 1.00 88.62 178 ALA A N 1
ATOM 1498 C CA . ALA A 1 178 ? 17.140 -14.623 -15.023 1.00 88.62 178 ALA A CA 1
ATOM 1499 C C . ALA A 1 178 ? 17.366 -14.184 -16.478 1.00 88.62 178 ALA A C 1
ATOM 1501 O O . ALA A 1 178 ? 18.407 -14.489 -17.066 1.00 88.62 178 ALA A O 1
ATOM 1502 N N . ASN A 1 179 ? 16.434 -13.414 -17.046 1.00 88.19 179 ASN A N 1
ATOM 1503 C CA . ASN A 1 179 ? 16.565 -12.858 -18.390 1.00 88.19 179 ASN A CA 1
ATOM 1504 C C . ASN A 1 179 ? 17.712 -11.845 -18.488 1.00 88.19 179 ASN A C 1
ATOM 1506 O O . ASN A 1 179 ? 18.499 -11.926 -19.432 1.00 88.19 179 ASN A O 1
ATOM 1510 N N . ARG A 1 180 ? 17.876 -10.953 -17.501 1.00 84.81 180 ARG A N 1
ATOM 1511 C CA . ARG A 1 180 ? 19.018 -10.021 -17.438 1.00 84.81 180 ARG A CA 1
ATOM 1512 C C . ARG A 1 180 ? 20.352 -10.767 -17.380 1.00 84.81 180 ARG A C 1
ATOM 1514 O O . ARG A 1 180 ? 21.258 -10.459 -18.151 1.00 84.81 180 ARG A O 1
ATOM 1521 N N . ARG A 1 181 ? 20.463 -11.800 -16.535 1.00 86.88 181 ARG A N 1
ATOM 1522 C CA . ARG A 1 181 ? 21.672 -12.641 -16.436 1.00 86.88 181 ARG A CA 1
ATOM 1523 C C . ARG A 1 181 ? 21.981 -13.330 -17.769 1.00 86.88 181 ARG A C 1
ATOM 1525 O O . ARG A 1 181 ? 23.120 -13.284 -18.228 1.00 86.88 181 ARG A O 1
ATOM 1532 N N . ARG A 1 182 ? 20.970 -13.908 -18.429 1.00 86.38 182 ARG A N 1
ATOM 1533 C CA . ARG A 1 182 ? 21.115 -14.530 -19.759 1.00 86.38 182 ARG A CA 1
ATOM 1534 C C . ARG A 1 182 ? 21.588 -13.527 -20.813 1.00 86.38 182 ARG A C 1
ATOM 1536 O O . ARG A 1 182 ? 22.545 -13.815 -21.528 1.00 86.38 182 ARG A O 1
ATOM 1543 N N . GLN A 1 183 ? 20.974 -12.346 -20.883 1.00 82.25 183 GLN A N 1
ATOM 1544 C CA . GLN A 1 183 ? 21.388 -11.289 -21.813 1.00 82.25 183 GLN A CA 1
ATOM 1545 C C . GLN A 1 183 ? 22.832 -10.844 -21.559 1.00 82.25 183 GLN A C 1
ATOM 1547 O O . GLN A 1 183 ? 23.601 -10.708 -22.509 1.00 82.25 183 GLN A O 1
ATOM 1552 N N . GLN A 1 184 ? 23.241 -10.704 -20.296 1.00 81.00 184 GLN A N 1
ATOM 1553 C CA . GLN A 1 184 ? 24.614 -10.337 -19.955 1.00 81.00 184 GLN A CA 1
ATOM 1554 C C . GLN A 1 184 ? 25.632 -11.395 -20.406 1.00 81.00 184 GLN A C 1
ATOM 1556 O O . GLN A 1 184 ? 26.691 -11.045 -20.928 1.00 81.00 184 GLN A O 1
ATOM 1561 N N . VAL A 1 185 ? 25.315 -12.687 -20.267 1.00 82.06 185 VAL A N 1
ATOM 1562 C CA . VAL A 1 185 ? 26.161 -13.785 -20.773 1.00 82.06 185 VAL A CA 1
ATOM 1563 C C . VAL A 1 185 ? 26.282 -13.733 -22.300 1.00 82.06 185 VAL A C 1
ATOM 1565 O O . VAL A 1 185 ? 27.383 -13.883 -22.835 1.00 82.06 185 VAL A O 1
ATOM 1568 N N . VAL A 1 186 ? 25.188 -13.460 -23.016 1.00 79.31 186 VAL A N 1
ATOM 1569 C CA . VAL A 1 186 ? 25.203 -13.295 -24.482 1.00 79.31 186 VAL A CA 1
ATOM 1570 C C . VAL A 1 186 ? 26.044 -12.083 -24.902 1.00 79.31 186 VAL A C 1
ATOM 1572 O O . VAL A 1 186 ? 26.855 -12.177 -25.821 1.00 79.31 186 VAL A O 1
ATOM 1575 N N . ILE A 1 187 ? 25.916 -10.948 -24.210 1.00 76.50 187 ILE A N 1
ATOM 1576 C CA . ILE A 1 187 ? 26.723 -9.747 -24.477 1.00 76.50 187 ILE A CA 1
ATOM 1577 C C . ILE A 1 187 ? 28.211 -10.025 -24.222 1.00 76.50 187 ILE A C 1
ATOM 1579 O O . ILE A 1 187 ? 29.061 -9.681 -25.046 1.00 76.50 187 ILE A O 1
ATOM 1583 N N . ASN A 1 188 ? 28.535 -10.680 -23.106 1.00 77.25 188 ASN A N 1
ATOM 1584 C CA . ASN A 1 188 ? 29.911 -10.993 -22.729 1.00 77.25 188 ASN A CA 1
ATOM 1585 C C . ASN A 1 188 ? 30.559 -12.001 -23.687 1.00 77.25 188 ASN A C 1
ATOM 1587 O O . ASN A 1 188 ? 31.719 -11.825 -24.057 1.00 77.25 188 ASN A O 1
ATOM 1591 N N . SER A 1 189 ? 29.822 -13.028 -24.117 1.00 75.88 189 SER A N 1
ATOM 1592 C CA . SER A 1 189 ? 30.307 -13.991 -25.113 1.00 75.88 189 SER A CA 1
ATOM 1593 C C . SER A 1 189 ? 30.551 -13.312 -26.457 1.00 75.88 189 SER A C 1
ATOM 1595 O O . SER A 1 189 ? 31.660 -13.410 -26.971 1.00 75.88 189 SER A O 1
ATOM 1597 N N . ARG A 1 190 ? 29.605 -12.513 -26.973 1.00 71.69 190 ARG A N 1
ATOM 1598 C CA . ARG A 1 190 ? 29.814 -11.724 -28.201 1.00 71.69 190 ARG A CA 1
ATOM 1599 C C . ARG A 1 190 ? 31.052 -10.829 -28.116 1.00 71.69 190 ARG A C 1
ATOM 1601 O O . ARG A 1 190 ? 31.846 -10.823 -29.048 1.00 71.69 190 ARG A O 1
ATOM 1608 N N . ARG A 1 191 ? 31.271 -10.130 -26.994 1.00 68.38 191 ARG A N 1
ATOM 1609 C CA . ARG A 1 191 ? 32.471 -9.293 -26.789 1.00 68.38 191 ARG A CA 1
ATOM 1610 C C . ARG A 1 191 ? 33.785 -10.077 -26.837 1.00 68.38 191 ARG A C 1
ATOM 1612 O O . ARG A 1 191 ? 34.767 -9.522 -27.314 1.00 68.38 191 ARG A O 1
ATOM 1619 N N . ARG A 1 192 ? 33.818 -11.337 -26.382 1.00 68.75 192 ARG A N 1
ATOM 1620 C CA . ARG A 1 192 ? 35.024 -12.188 -26.460 1.00 68.75 192 ARG A CA 1
ATOM 1621 C C . ARG A 1 192 ? 35.398 -12.576 -27.889 1.00 68.75 192 ARG A C 1
ATOM 1623 O O . ARG A 1 192 ? 36.570 -12.815 -28.145 1.00 68.75 192 ARG A O 1
ATOM 1630 N N . PHE A 1 193 ? 34.428 -12.622 -28.799 1.00 66.62 193 PHE A N 1
ATOM 1631 C CA . PHE A 1 193 ? 34.650 -12.974 -30.204 1.00 66.62 193 PHE A CA 1
ATOM 1632 C C . PHE A 1 193 ? 34.800 -11.748 -31.123 1.00 66.62 193 PHE A C 1
ATOM 1634 O O . PHE A 1 193 ? 34.952 -11.910 -32.332 1.00 66.62 193 PHE A O 1
ATOM 1641 N N . LEU A 1 194 ? 34.773 -10.519 -30.585 1.00 64.62 194 LEU A N 1
ATOM 1642 C CA . LEU A 1 194 ? 35.012 -9.308 -31.375 1.00 64.62 194 LEU A CA 1
ATOM 1643 C C . LEU A 1 194 ? 36.520 -9.066 -31.578 1.00 64.62 194 LEU A C 1
ATOM 1645 O O . LEU A 1 194 ? 37.273 -9.076 -30.602 1.00 64.62 194 LEU A O 1
ATOM 1649 N N . PRO A 1 195 ? 36.974 -8.758 -32.808 1.00 66.38 195 PRO A N 1
ATOM 1650 C CA . PRO A 1 195 ? 38.361 -8.379 -33.062 1.00 66.38 195 PRO A CA 1
ATOM 1651 C C . PRO A 1 195 ? 38.794 -7.145 -32.250 1.00 66.38 195 PRO A C 1
ATOM 1653 O O . PRO A 1 195 ? 38.047 -6.171 -32.122 1.00 66.38 195 PRO A O 1
ATOM 1656 N N . ASN A 1 196 ? 40.043 -7.131 -31.770 1.00 63.91 196 ASN A N 1
ATOM 1657 C CA . ASN A 1 196 ? 40.582 -6.086 -30.880 1.00 63.91 196 ASN A CA 1
ATOM 1658 C C . ASN A 1 196 ? 40.447 -4.642 -31.410 1.00 63.91 196 ASN A C 1
ATOM 1660 O O . ASN A 1 196 ? 40.322 -3.702 -30.620 1.00 63.91 196 ASN A O 1
ATOM 1664 N N . HIS A 1 197 ? 40.451 -4.439 -32.731 1.00 67.19 197 HIS A N 1
ATOM 1665 C CA . HIS A 1 197 ? 40.295 -3.110 -33.331 1.00 67.19 197 HIS A CA 1
ATOM 1666 C C . HIS A 1 197 ? 38.864 -2.553 -33.186 1.00 67.19 197 HIS A C 1
ATOM 1668 O O . HIS A 1 197 ? 38.692 -1.340 -33.060 1.00 67.19 197 HIS A O 1
ATOM 1674 N N . VAL A 1 198 ? 37.849 -3.424 -33.120 1.00 67.44 198 VAL A N 1
ATOM 1675 C CA . VAL A 1 198 ? 36.441 -3.046 -32.914 1.00 67.44 198 VAL A CA 1
ATOM 1676 C C . VAL A 1 198 ? 36.211 -2.607 -31.465 1.00 67.44 198 VAL A C 1
ATOM 1678 O O . VAL A 1 198 ? 35.617 -1.558 -31.224 1.00 67.44 198 VAL A O 1
ATOM 1681 N N . LEU A 1 199 ? 36.774 -3.339 -30.496 1.00 60.41 199 LEU A N 1
ATOM 1682 C CA . LEU A 1 199 ? 36.667 -3.019 -29.064 1.00 60.41 199 LEU A CA 1
ATOM 1683 C C . LEU A 1 199 ? 37.327 -1.674 -28.696 1.00 60.41 199 LEU A C 1
ATOM 1685 O O . LEU A 1 199 ? 36.859 -0.979 -27.789 1.00 60.41 199 LEU A O 1
ATOM 1689 N N . ARG A 1 200 ? 38.401 -1.283 -29.402 1.00 60.06 200 ARG A N 1
ATOM 1690 C CA . ARG A 1 200 ? 39.111 -0.007 -29.186 1.00 60.06 200 ARG A CA 1
ATOM 1691 C C . ARG A 1 200 ? 38.332 1.218 -29.680 1.00 60.06 200 ARG A C 1
ATOM 1693 O O . ARG A 1 200 ? 38.432 2.266 -29.048 1.00 60.06 200 ARG A O 1
ATOM 1700 N N . ARG A 1 201 ? 37.542 1.103 -30.758 1.00 58.31 201 ARG A N 1
ATOM 1701 C CA . ARG A 1 201 ? 36.700 2.208 -31.265 1.00 58.31 201 ARG A CA 1
ATOM 1702 C C . ARG A 1 201 ? 35.534 2.532 -30.327 1.00 58.31 201 ARG A C 1
ATOM 1704 O O . ARG A 1 201 ? 35.249 3.700 -30.111 1.00 58.31 201 ARG A O 1
ATOM 1711 N N . SER A 1 202 ? 34.930 1.522 -29.702 1.00 56.44 202 SER A N 1
ATOM 1712 C CA . SER A 1 202 ? 33.799 1.692 -28.773 1.00 56.44 202 SER A CA 1
ATOM 1713 C C . SER A 1 202 ? 34.141 2.337 -27.420 1.00 56.44 202 SER A C 1
ATOM 1715 O O . SER A 1 202 ? 33.232 2.611 -26.651 1.00 56.44 202 SER A O 1
ATOM 1717 N N . ARG A 1 203 ? 35.426 2.550 -27.096 1.00 55.38 203 ARG A N 1
ATOM 1718 C CA . ARG A 1 203 ? 35.878 3.192 -25.841 1.00 55.38 203 ARG A CA 1
ATOM 1719 C C . ARG A 1 203 ? 36.283 4.667 -26.006 1.00 55.38 203 ARG A C 1
ATOM 1721 O O . ARG A 1 203 ? 36.742 5.263 -25.041 1.00 55.38 203 ARG A O 1
ATOM 1728 N N . ARG A 1 204 ? 36.206 5.222 -27.222 1.00 49.19 204 ARG A N 1
ATOM 1729 C CA . ARG A 1 204 ? 36.608 6.607 -27.549 1.00 49.19 204 ARG A CA 1
ATOM 1730 C C . ARG A 1 204 ? 35.422 7.541 -27.842 1.00 49.19 204 ARG A C 1
ATOM 1732 O O . ARG A 1 204 ? 35.650 8.644 -28.326 1.00 49.19 204 ARG A O 1
ATOM 1739 N N . LEU A 1 205 ? 34.198 7.088 -27.581 1.00 42.00 205 LEU A N 1
ATOM 1740 C CA . LEU A 1 205 ? 32.966 7.876 -27.641 1.00 42.00 205 LEU A CA 1
ATOM 1741 C C . LEU A 1 205 ? 32.384 7.991 -26.236 1.00 42.00 205 LEU A C 1
ATOM 1743 O O . LEU A 1 205 ? 32.497 6.979 -25.503 1.00 42.00 205 LEU A O 1
#

Mean predicted aligned error: 9.16 Å

Nearest PDB structures (foldseek):
  5dbj-assembly3_D  TM=5.182E-01  e=5.803E-01  Pseudomonas protegens Pf-5
  5dbj-assembly2_B  TM=3.882E-01  e=1.025E+00  Pseudomonas protegens Pf-5
  8gu0-assembly1_A  TM=3.426E-01  e=2.189E+00  Floropilus chiversii
  2xnf-assembly1_A  TM=3.236E-01  e=5.651E+00  Homo sapiens

Radius of gyration: 21.8 Å; Cα contacts (8 Å, |Δi|>4): 272; chains: 1; bounding box: 62×42×63 Å

Sequence (205 aa):
MMSPTVVLFHFPPSDTPERTADDGEKHIADVKTVHGSVIEFQHSFITSEERLSRDNFYPKLVWVVDGLRRKRDKEQFFNALKDGVQITPNPMLMKIYTEESRILNEWSSSKVPVFFDFGEEQRIWWLLPFKEGDWSYVVPFSRQNFIDFNLGKMRDEFNSFLRNFIQSFKQLFNRIEANRRRQQVVINSRRRFLPNHVLRRSRRL

Solvent-accessible surface area (backbone atoms only — not comparable to full-atom values): 11827 Å² total; per-residue (Å²): 132,85,74,85,74,76,78,69,83,84,69,78,92,49,82,63,58,71,42,71,45,98,88,66,52,76,47,74,47,72,38,58,31,96,86,65,36,34,38,40,75,45,70,69,93,75,53,73,65,58,51,49,51,50,61,68,72,37,95,44,46,32,43,40,33,49,31,64,70,47,92,56,40,49,58,28,43,53,49,28,58,69,76,30,47,75,76,37,84,81,74,52,34,34,40,25,57,23,84,59,12,68,63,44,48,76,50,67,78,43,76,50,52,36,31,39,39,72,78,50,85,66,38,30,38,34,43,51,58,56,68,59,90,65,31,37,35,39,30,80,36,51,38,63,57,55,50,36,29,59,70,64,73,42,94,56,56,51,70,57,51,53,49,54,52,54,51,52,49,53,54,49,51,54,51,54,51,52,48,51,54,52,51,50,52,53,55,53,52,54,59,73,74,52,58,72,73,61,64,56,60,70,71,78,111

Foldseek 3Di:
DDDPPPPPLDDPDDPQDFDADPVGDTDTFPDAFPVRATEHEALDDDDPVRLVVVLVRRPRYEYEYEQVSDVCQVVQVVVQQVVWDFPDVVQTKTKGQQVSGPVSVRCQQRQHWYWYDDPDPFWIKIWQNDADVRITMIGTDGPVVVSCLRNVVDPDRPSVVSVVVSVVVVVVVVVVVVVVVVVVVVVVVVVVPDDPVVVVVVVPD